Protein AF-0000000087775039 (afdb_homodimer)

Foldseek 3Di:
DAQDADDPVLLVLLCVLLVHDFPDCVLVRQLQEDPQNDDDPDHHLQVLLVQLLVLLLVLLLVVVVVVVVVVDPPPDPVVSVVSSCVCLDLQNLLQLLVSSPSQVRRHHHPVPVVDGDDSNSSSSSSSSNLSSQCVRVVRDSVSSNSSSCSRVVD/DAQDADDPVLLVLLCVLQVHDFPDCVLVRQLQEDPQNDDDPDHHLQVLLVQLLVLLLVLLLVVVVVVVVVVDPPDDPVVSVVSSCVCLDLQNLLQLLVSSPSQVRRHHHPVPVVDGDDSNSSSSSSSSNLSSQCVRVVRDSVSSNSSSCSRVVD

InterPro domains:
  IPR000999 Ribonuclease III domain [PF14622] (24-136)
  IPR000999 Ribonuclease III domain [PS50142] (11-138)
  IPR000999 Ribonuclease III domain [SM00535] (26-154)
  IPR000999 Ribonuclease III domain [cd00593] (26-150)
  IPR036389 Ribonuclease III, endonuclease domain superfamily [G3DSA:1.10.1520.10] (9-154)
  IPR036389 Ribonuclease III, endonuclease domain superfamily [SSF69065] (7-149)

Secondary structure (DSSP, 8-state):
-BSSPPPHHHHHHHHHHHT---S-HHHHHHHTB-TT--STT---SHHHHHHHHHHHHHHHHHHHHHHGGGS-TT--HHHHHHHHHHHT-HHHHHHHHHHTTGGGT-B--HHHHTSPPPHHHHHHHHHHHHHHHHHHTTS-HHHHHHHHHHHH--/-BSSPPPHHHHHHHHHHHT---S-HHHHHHHTB-TT--STT---SHHHHHHHHHHHHHHHHHHHHHHGGGS-TT--HHHHHHHHHHHT-HHHHHHHHHHTTGGGT-B--HHHHTSPPPHHHHHHHHHHHHHHHHHHTTS-HHHHHHHHHHHH--

pLDDT: mean 92.07, std 10.33, range [52.0, 98.88]

Organism: Chlorella sorokiniana (NCBI:txid3076)

Sequence (308 aa):
MLYAPPSDGQLAQLEAALGYQFADRRLLHEALLHPSYFQGGQPNNYRLAWLGDAVLTMVASSELFEERGGLPTHTPKGELHSRRERAKTNAACASFALELSLDELLVVGRAYFSQAPSDRMLAEAFEAVLGAVWEDSHHSFDAVSAIYQRVAGHMLYAPPSDGQLAQLEAALGYQFADRRLLHEALLHPSYFQGGQPNNYRLAWLGDAVLTMVASSELFEERGGLPTHTPKGELHSRRERAKTNAACASFALELSLDELLVVGRAYFSQAPSDRMLAEAFEAVLGAVWEDSHHSFDAVSAIYQRVAGH

Solvent-accessible surface area (backbone atoms only — not comparable to full-atom values): 15766 Å² total; per-residue (Å²): 79,23,80,53,82,72,51,72,67,55,49,50,51,42,27,58,69,50,73,46,81,69,83,55,56,65,42,54,53,29,15,32,24,36,71,66,39,74,70,90,79,61,55,35,16,50,62,32,17,55,41,6,47,27,47,49,46,28,46,51,35,50,51,50,52,61,61,27,77,69,44,62,70,70,57,52,60,68,58,55,51,51,54,46,50,62,65,61,31,47,64,48,29,19,52,39,16,52,75,57,46,39,61,61,50,31,19,31,19,78,90,50,52,86,50,80,80,50,48,61,57,32,18,41,34,38,23,2,41,47,21,26,48,30,59,64,56,71,52,35,51,67,64,50,44,53,37,47,46,66,53,62,70,102,79,23,80,52,81,71,50,71,68,57,49,51,51,41,26,59,70,50,73,46,82,71,86,55,56,65,42,54,53,28,15,31,23,35,72,64,38,73,70,88,77,61,54,34,16,50,60,32,18,57,41,6,47,26,46,49,46,27,45,50,37,52,51,49,51,60,61,27,76,68,44,62,70,72,58,52,60,68,58,53,50,51,54,47,49,61,66,62,30,46,64,46,30,19,52,38,17,52,76,56,47,38,61,60,48,32,20,31,19,78,91,50,54,87,50,79,80,50,47,61,57,31,18,41,36,37,23,1,43,46,21,26,49,31,60,63,56,70,52,36,51,67,64,52,42,53,35,48,45,65,51,62,72,103

Nearest PDB structures (foldseek):
  7r97-assembly1_B  TM=9.125E-01  e=1.907E-07  Escherichia coli K-12
  3n3w-assembly1_B  TM=9.184E-01  e=2.698E-07  Campylobacter jejuni subsp. jejuni NCTC 11168 = ATCC 700819
  3o2r-assembly2_D  TM=9.273E-01  e=4.893E-07  Campylobacter jejuni subsp. jejuni NCTC 11168 = ATCC 700819
  3rv0-assembly2_D  TM=7.516E-01  e=1.068E-03  Vanderwaltozyma polyspora DSM 70294
  3rv0-assembly2_C  TM=8.122E-01  e=3.179E-03  Vanderwaltozyma polyspora DSM 70294

Radius of gyration: 20.71 Å; Cα contacts (8 Å, |Δi|>4): 506; chains: 2; bounding box: 33×64×45 Å

Structure (mmCIF, N/CA/C/O backbone):
data_AF-0000000087775039-model_v1
#
loop_
_entity.id
_entity.type
_entity.pdbx_description
1 polymer 'Ribonuclease III'
#
loop_
_atom_site.group_PDB
_atom_site.id
_atom_site.type_symbol
_atom_site.label_atom_id
_atom_site.label_alt_id
_atom_site.label_comp_id
_atom_site.label_asym_id
_atom_site.label_entity_id
_atom_site.label_seq_id
_atom_site.pdbx_PDB_ins_code
_atom_site.Cartn_x
_atom_site.Cartn_y
_atom_site.Cartn_z
_atom_site.occupancy
_atom_site.B_iso_or_equiv
_atom_site.auth_seq_id
_atom_site.auth_comp_id
_atom_site.auth_asym_id
_atom_site.auth_atom_id
_atom_site.pdbx_PDB_model_num
ATOM 1 N N . MET A 1 1 ? 1.136 -28.094 -7.258 1 94.25 1 MET A N 1
ATOM 2 C CA . MET A 1 1 ? 2.064 -27.328 -8.086 1 94.25 1 MET A CA 1
ATOM 3 C C . MET A 1 1 ? 2.219 -27.969 -9.461 1 94.25 1 MET A C 1
ATOM 5 O O . MET A 1 1 ? 1.701 -29.062 -9.703 1 94.25 1 MET A O 1
ATOM 9 N N . LEU A 1 2 ? 2.805 -27.188 -10.398 1 90.81 2 LEU A N 1
ATOM 10 C CA . LEU A 1 2 ? 3.031 -27.625 -11.766 1 90.81 2 LEU A CA 1
ATOM 11 C C . LEU A 1 2 ? 4.516 -27.562 -12.117 1 90.81 2 LEU A C 1
ATOM 13 O O . LEU A 1 2 ? 5.277 -26.828 -11.492 1 90.81 2 LEU A O 1
ATOM 17 N N . TYR A 1 3 ? 4.887 -28.359 -13.156 1 88.88 3 TYR A N 1
ATOM 18 C CA . TYR A 1 3 ? 6.254 -28.297 -13.664 1 88.88 3 TYR A CA 1
ATOM 19 C C . TYR A 1 3 ? 6.285 -27.734 -15.078 1 88.88 3 TYR A C 1
ATOM 21 O O . TYR A 1 3 ? 7.305 -27.812 -15.766 1 88.88 3 TYR A O 1
ATOM 29 N N . ALA A 1 4 ? 5.16 -27.281 -15.492 1 88.81 4 ALA A N 1
ATOM 30 C CA . ALA A 1 4 ? 4.988 -26.578 -16.766 1 88.81 4 ALA A CA 1
ATOM 31 C C . ALA A 1 4 ? 3.984 -25.438 -16.625 1 88.81 4 ALA A C 1
ATOM 33 O O . ALA A 1 4 ? 3.131 -25.453 -15.727 1 88.81 4 ALA A O 1
ATOM 34 N N . PRO A 1 5 ? 4.098 -24.469 -17.469 1 89.88 5 PRO A N 1
ATOM 35 C CA . PRO A 1 5 ? 3.141 -23.359 -17.344 1 89.88 5 PRO A CA 1
ATOM 36 C C . PRO A 1 5 ? 1.688 -23.828 -17.422 1 89.88 5 PRO A C 1
ATOM 38 O O . PRO A 1 5 ? 1.389 -24.812 -18.094 1 89.88 5 PRO A O 1
ATOM 41 N N . PRO A 1 6 ? 0.869 -23.188 -16.688 1 94.19 6 PRO A N 1
ATOM 42 C CA . PRO A 1 6 ? -0.545 -23.562 -16.688 1 94.19 6 PRO A CA 1
ATOM 43 C C . PRO A 1 6 ? -1.183 -23.438 -18.078 1 94.19 6 PRO A C 1
ATOM 45 O O . PRO A 1 6 ? -0.793 -22.578 -18.859 1 94.19 6 PRO A O 1
ATOM 48 N N . SER A 1 7 ? -2.148 -24.328 -18.297 1 95.69 7 SER A N 1
ATOM 49 C CA . SER A 1 7 ? -2.914 -24.266 -19.547 1 95.69 7 SER A CA 1
ATOM 50 C C . SER A 1 7 ? -3.877 -23.094 -19.531 1 95.69 7 SER A C 1
ATOM 52 O O . SER A 1 7 ? -4.109 -22.469 -18.484 1 95.69 7 SER A O 1
ATOM 54 N N . ASP A 1 8 ? -4.441 -22.781 -20.703 1 95.81 8 ASP A N 1
ATOM 55 C CA . ASP A 1 8 ? -5.434 -21.719 -20.812 1 95.81 8 ASP A CA 1
ATOM 56 C C . ASP A 1 8 ? -6.652 -22.016 -19.938 1 95.81 8 ASP A C 1
ATOM 58 O O . ASP A 1 8 ? -7.242 -21.109 -19.344 1 95.81 8 ASP A O 1
ATOM 62 N N . GLY A 1 9 ? -6.984 -23.312 -19.938 1 96.5 9 GLY A N 1
ATOM 63 C CA . GLY A 1 9 ? -8.102 -23.703 -19.094 1 96.5 9 GLY A CA 1
ATOM 64 C C . GLY A 1 9 ? -7.848 -23.484 -17.609 1 96.5 9 GLY A C 1
ATOM 65 O O . GLY A 1 9 ? -8.742 -23.047 -16.891 1 96.5 9 GLY A O 1
ATOM 66 N N . GLN A 1 10 ? -6.68 -23.781 -17.141 1 96.69 10 GLN A N 1
ATOM 67 C CA . GLN A 1 10 ? -6.301 -23.578 -15.742 1 96.69 10 GLN A CA 1
ATOM 68 C C . GLN A 1 10 ? -6.277 -22.094 -15.391 1 96.69 10 GLN A C 1
ATOM 70 O O . GLN A 1 10 ? -6.742 -21.688 -14.328 1 96.69 10 GLN A O 1
ATOM 75 N N . LEU A 1 11 ? -5.789 -21.297 -16.328 1 97.38 11 LEU A N 1
ATOM 76 C CA . LEU A 1 11 ? -5.773 -19.844 -16.109 1 97.38 11 LEU A CA 1
ATOM 77 C C . LEU A 1 11 ? -7.191 -19.281 -16.062 1 97.38 11 LEU A C 1
ATOM 79 O O . LEU A 1 11 ? -7.484 -18.406 -15.242 1 97.38 11 LEU A O 1
ATOM 83 N N . ALA A 1 12 ? -8.023 -19.812 -16.953 1 97.5 12 ALA A N 1
ATOM 84 C CA . ALA A 1 12 ? -9.422 -19.375 -16.969 1 97.5 12 ALA A CA 1
ATOM 85 C C . ALA A 1 12 ? -10.117 -19.719 -15.656 1 97.5 12 ALA A C 1
ATOM 87 O O . ALA A 1 12 ? -10.953 -18.953 -15.172 1 97.5 12 ALA A O 1
ATOM 88 N N . GLN A 1 13 ? -9.797 -20.844 -15.148 1 96.88 13 GLN A N 1
ATOM 89 C CA . GLN A 1 13 ? -10.359 -21.25 -13.867 1 96.88 13 GLN A CA 1
ATOM 90 C C . GLN A 1 13 ? -9.93 -20.297 -12.75 1 96.88 13 GLN A C 1
ATOM 92 O O . GLN A 1 13 ? -10.727 -19.953 -11.883 1 96.88 13 GLN A O 1
ATOM 97 N N . LEU A 1 14 ? -8.672 -19.922 -12.742 1 98.06 14 LEU A N 1
ATOM 98 C CA . LEU A 1 14 ? -8.18 -18.984 -11.742 1 98.06 14 LEU A CA 1
ATOM 99 C C . LEU A 1 14 ? -8.852 -17.625 -11.891 1 98.06 14 LEU A C 1
ATOM 101 O O . LEU A 1 14 ? -9.242 -17 -10.898 1 98.06 14 LEU A O 1
ATOM 105 N N . GLU A 1 15 ? -9 -17.172 -13.125 1 98.62 15 GLU A N 1
ATOM 106 C CA . GLU A 1 15 ? -9.703 -15.922 -13.375 1 98.62 15 GLU A CA 1
ATOM 107 C C . GLU A 1 15 ? -11.125 -15.961 -12.812 1 98.62 15 GLU A C 1
ATOM 109 O O . GLU A 1 15 ? -11.602 -14.984 -12.234 1 98.62 15 GLU A O 1
ATOM 114 N N . ALA A 1 16 ? -11.75 -17.094 -13 1 98.25 16 ALA A N 1
ATOM 115 C CA . ALA A 1 16 ? -13.102 -17.281 -12.461 1 98.25 16 ALA A CA 1
ATOM 116 C C . ALA A 1 16 ? -13.102 -17.203 -10.938 1 98.25 16 ALA A C 1
ATOM 118 O O . ALA A 1 16 ? -13.961 -16.547 -10.344 1 98.25 16 ALA A O 1
ATOM 119 N N . ALA A 1 17 ? -12.164 -17.828 -10.336 1 97.81 17 ALA A N 1
ATOM 120 C CA . ALA A 1 17 ? -12.055 -17.812 -8.875 1 97.81 17 ALA A CA 1
ATOM 121 C C . ALA A 1 17 ? -11.773 -16.406 -8.367 1 97.81 17 ALA A C 1
ATOM 123 O O . ALA A 1 17 ? -12.25 -16.016 -7.297 1 97.81 17 ALA A O 1
ATOM 124 N N . LEU A 1 18 ? -11.031 -15.641 -9.109 1 98.31 18 LEU A N 1
ATOM 125 C CA . LEU A 1 18 ? -10.688 -14.266 -8.758 1 98.31 18 LEU A CA 1
ATOM 126 C C . LEU A 1 18 ? -11.859 -13.328 -8.992 1 98.31 18 LEU A C 1
ATOM 128 O O . LEU A 1 18 ? -11.938 -12.25 -8.391 1 98.31 18 LEU A O 1
ATOM 132 N N . GLY A 1 19 ? -12.758 -13.758 -9.867 1 98.19 19 GLY A N 1
ATOM 133 C CA . GLY A 1 19 ? -13.758 -12.82 -10.344 1 98.19 19 GLY A CA 1
ATOM 134 C C . GLY A 1 19 ? -13.18 -11.695 -11.172 1 98.19 19 GLY A C 1
ATOM 135 O O . GLY A 1 19 ? -13.641 -10.555 -11.102 1 98.19 19 GLY A O 1
ATOM 136 N N . TYR A 1 20 ? -12.102 -11.977 -11.828 1 98.62 20 TYR A N 1
ATOM 137 C CA . TYR A 1 20 ? -11.367 -10.977 -12.602 1 98.62 20 TYR A CA 1
ATOM 138 C C . TYR A 1 20 ? -10.828 -11.578 -13.898 1 98.62 20 TYR A C 1
ATOM 140 O O . TYR A 1 20 ? -10.195 -12.633 -13.883 1 98.62 20 TYR A O 1
ATOM 148 N N . GLN A 1 21 ? -11.07 -10.961 -14.992 1 98.5 21 GLN A N 1
ATOM 149 C CA . GLN A 1 21 ? -10.555 -11.383 -16.281 1 98.5 21 GLN A CA 1
ATOM 150 C C . GLN A 1 21 ? -9.383 -10.508 -16.719 1 98.5 21 GLN A C 1
ATOM 152 O O . GLN A 1 21 ? -9.531 -9.289 -16.859 1 98.5 21 GLN A O 1
ATOM 157 N N . PHE A 1 22 ? -8.297 -11.109 -16.969 1 98.62 22 PHE A N 1
ATOM 158 C CA . PHE A 1 22 ? -7.105 -10.375 -17.359 1 98.62 22 PHE A CA 1
ATOM 159 C C . PHE A 1 22 ? -7.211 -9.906 -18.812 1 98.62 22 PHE A C 1
ATOM 161 O O . PHE A 1 22 ? -7.629 -10.664 -19.688 1 98.62 22 PHE A O 1
ATOM 168 N N . ALA A 1 23 ? -6.828 -8.664 -19.031 1 98.38 23 ALA A N 1
ATOM 169 C CA . ALA A 1 23 ? -6.617 -8.188 -20.391 1 98.38 23 ALA A CA 1
ATOM 170 C C . ALA A 1 23 ? -5.355 -8.797 -21 1 98.38 23 ALA A C 1
ATOM 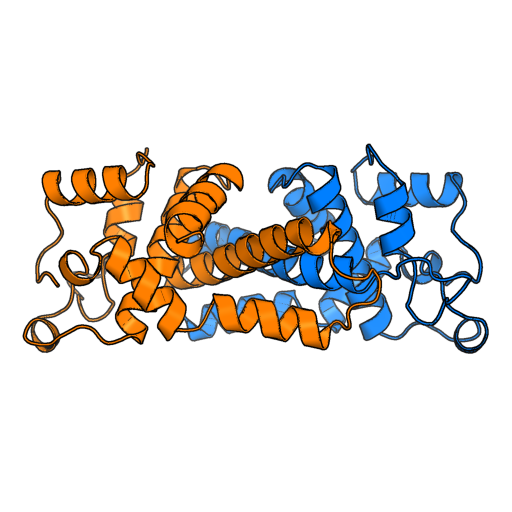172 O O . ALA A 1 23 ? -5.332 -9.148 -22.172 1 98.38 23 ALA A O 1
ATOM 173 N N . ASP A 1 24 ? -4.27 -8.914 -20.203 1 96.94 24 ASP A N 1
ATOM 174 C CA . ASP A 1 24 ? -2.992 -9.531 -20.547 1 96.94 24 ASP A CA 1
ATOM 175 C C . ASP A 1 24 ? -2.674 -10.703 -19.625 1 96.94 24 ASP A C 1
ATOM 177 O O . ASP A 1 24 ? -2.049 -10.516 -18.578 1 96.94 24 ASP A O 1
ATOM 181 N N . ARG A 1 25 ? -2.871 -11.875 -20.062 1 96.69 25 ARG A N 1
ATOM 182 C CA . ARG A 1 25 ? -2.715 -13.07 -19.234 1 96.69 25 ARG A CA 1
ATOM 183 C C . ARG A 1 25 ? -1.244 -13.336 -18.938 1 96.69 25 ARG A C 1
ATOM 185 O O . ARG A 1 25 ? -0.921 -14.133 -18.047 1 96.69 25 ARG A O 1
ATOM 192 N N . ARG A 1 26 ? -0.351 -12.727 -19.641 1 94.94 26 ARG A N 1
ATOM 193 C CA . ARG A 1 26 ? 1.072 -12.922 -19.375 1 94.94 26 ARG A CA 1
ATOM 194 C C . ARG A 1 26 ? 1.434 -12.523 -17.953 1 94.94 26 ARG A C 1
ATOM 196 O O . ARG A 1 26 ? 2.344 -13.102 -17.359 1 94.94 26 ARG A O 1
ATOM 203 N N . LEU A 1 27 ? 0.693 -11.5 -17.438 1 96.5 27 LEU A N 1
ATOM 204 C CA . LEU A 1 27 ? 0.913 -11.078 -16.062 1 96.5 27 LEU A CA 1
ATOM 205 C C . LEU A 1 27 ? 0.536 -12.188 -15.094 1 96.5 27 LEU A C 1
ATOM 207 O O . LEU A 1 27 ? 1.253 -12.43 -14.117 1 96.5 27 LEU A O 1
ATOM 211 N N . LEU A 1 28 ? -0.601 -12.797 -15.398 1 98 28 LEU A N 1
ATOM 212 C CA . LEU A 1 28 ? -1.039 -13.898 -14.555 1 98 28 LEU A CA 1
ATOM 213 C C . LEU A 1 28 ? -0.077 -15.078 -14.648 1 98 28 LEU A C 1
ATOM 215 O O . LEU A 1 28 ? 0.251 -15.703 -13.641 1 98 28 LEU A O 1
ATOM 219 N N . HIS A 1 29 ? 0.378 -15.352 -15.836 1 95.75 29 HIS A N 1
ATOM 220 C CA . HIS A 1 29 ? 1.385 -16.391 -16.047 1 95.75 29 HIS A CA 1
ATOM 221 C C . HIS A 1 29 ? 2.637 -16.109 -15.219 1 95.75 29 HIS A C 1
ATOM 223 O O . HIS A 1 29 ? 3.125 -17 -14.508 1 95.75 29 HIS A O 1
ATOM 229 N N . GLU A 1 30 ? 3.102 -14.945 -15.32 1 94.06 30 GLU A N 1
ATOM 230 C CA . GLU A 1 30 ? 4.297 -14.555 -14.578 1 94.06 30 GLU A CA 1
ATOM 231 C C . GLU A 1 30 ? 4.09 -14.719 -13.07 1 94.06 30 GLU A C 1
ATOM 233 O O . GLU A 1 30 ? 4.988 -15.172 -12.359 1 94.06 30 GLU A O 1
ATOM 238 N N . ALA A 1 31 ? 2.914 -14.367 -12.602 1 97.19 31 ALA A N 1
ATOM 239 C CA . ALA A 1 31 ? 2.598 -14.414 -11.18 1 97.19 31 ALA A CA 1
ATOM 240 C C . ALA A 1 31 ? 2.674 -15.836 -10.648 1 97.19 31 ALA A C 1
ATOM 242 O O . ALA A 1 31 ? 2.873 -16.047 -9.445 1 97.19 31 ALA A O 1
ATOM 243 N N . LEU A 1 32 ? 2.57 -16.781 -11.539 1 97.5 32 LEU A N 1
ATOM 244 C CA . LEU A 1 32 ? 2.494 -18.172 -11.109 1 97.5 32 LEU A CA 1
ATOM 245 C C . LEU A 1 32 ? 3.85 -18.859 -11.258 1 97.5 32 LEU A C 1
ATOM 247 O O . LEU A 1 32 ? 3.998 -20.031 -10.898 1 97.5 32 LEU A O 1
ATOM 251 N N . LEU A 1 33 ? 4.848 -18.156 -11.664 1 95.31 33 LEU A N 1
ATOM 252 C CA . LEU A 1 33 ? 6.16 -18.75 -11.898 1 95.31 33 LEU A CA 1
ATOM 253 C C . LEU A 1 33 ? 7.074 -18.547 -10.695 1 95.31 33 LEU A C 1
ATOM 255 O O . LEU A 1 33 ? 7.551 -17.422 -10.469 1 95.31 33 LEU A O 1
ATOM 259 N N . HIS A 1 34 ? 7.281 -19.562 -9.984 1 94.62 34 HIS A N 1
ATOM 260 C CA . HIS A 1 34 ? 8.242 -19.516 -8.891 1 94.62 34 HIS A CA 1
ATOM 261 C C . HIS A 1 34 ? 9.672 -19.422 -9.406 1 94.62 34 HIS A C 1
ATOM 263 O O . HIS A 1 34 ? 9.992 -19.984 -10.461 1 94.62 34 HIS A O 1
ATOM 269 N N . PRO A 1 35 ? 10.57 -18.812 -8.656 1 90.62 35 PRO A N 1
ATOM 270 C CA . PRO A 1 35 ? 11.953 -18.641 -9.117 1 90.62 35 PRO A CA 1
ATOM 271 C C . PRO A 1 35 ? 12.664 -19.969 -9.359 1 90.62 35 PRO A C 1
ATOM 273 O O . PRO A 1 35 ? 13.633 -20.016 -10.117 1 90.62 35 PRO A O 1
ATOM 276 N N . SER A 1 36 ? 12.203 -21 -8.703 1 90.81 36 SER A N 1
ATOM 277 C CA . SER A 1 36 ? 12.844 -22.297 -8.898 1 90.81 36 SER A CA 1
ATOM 278 C C . SER A 1 36 ? 12.617 -22.812 -10.312 1 90.81 36 SER A C 1
ATOM 280 O O . SER A 1 36 ? 13.297 -23.734 -10.758 1 90.81 36 SER A O 1
ATOM 282 N N . TYR A 1 37 ? 11.516 -22.172 -10.93 1 90.25 37 TYR A N 1
ATOM 283 C CA . TYR A 1 37 ? 11.273 -22.531 -12.32 1 90.25 37 TYR A CA 1
ATOM 284 C C . TYR A 1 37 ? 12.148 -21.703 -13.258 1 90.25 37 TYR A C 1
ATOM 286 O O . TYR A 1 37 ? 11.891 -20.516 -13.461 1 90.25 37 TYR A O 1
ATOM 294 N N . PHE A 1 38 ? 13.281 -22 -13.5 1 76.94 38 PHE A N 1
ATOM 295 C CA . PHE A 1 38 ? 14.172 -21.203 -14.32 1 76.94 38 PHE A CA 1
ATOM 296 C C . PHE A 1 38 ? 14.375 -21.844 -15.688 1 76.94 38 PHE A C 1
ATOM 298 O O . PHE A 1 38 ? 15.094 -22.828 -15.805 1 76.94 38 PHE A O 1
ATOM 305 N N . GLN A 1 39 ? 13.5 -21.406 -16.641 1 71.38 39 GLN A N 1
ATOM 306 C CA . GLN A 1 39 ? 13.703 -21.812 -18.016 1 71.38 39 GLN A CA 1
ATOM 307 C C . GLN A 1 39 ? 13.961 -20.609 -18.922 1 71.38 39 GLN A C 1
ATOM 309 O O . GLN A 1 39 ? 13.023 -19.906 -19.297 1 71.38 39 GLN A O 1
ATOM 314 N N . GLY A 1 40 ? 15.164 -20.328 -19.25 1 64.81 40 GLY A N 1
ATOM 315 C CA . GLY A 1 40 ? 15.445 -19.438 -20.375 1 64.81 40 GLY A CA 1
ATOM 316 C C . GLY A 1 40 ? 15.383 -17.969 -20 1 64.81 40 GLY A C 1
ATOM 317 O O . GLY A 1 40 ? 15.117 -17.125 -20.859 1 64.81 40 GLY A O 1
ATOM 318 N N . GLY A 1 41 ? 15.391 -17.641 -18.719 1 72.38 41 GLY A N 1
ATOM 319 C CA . GLY A 1 41 ? 15.531 -16.219 -18.438 1 72.38 41 GLY A CA 1
ATOM 320 C C . GLY A 1 41 ? 14.203 -15.523 -18.219 1 72.38 41 GLY A C 1
ATOM 321 O O . GLY A 1 41 ? 14.148 -14.297 -18.125 1 72.38 41 GLY A O 1
ATOM 322 N N . GLN A 1 42 ? 13.195 -16.219 -18.297 1 77.44 42 GLN A N 1
ATOM 323 C CA . GLN A 1 42 ? 11.891 -15.594 -18.109 1 77.44 42 GLN A CA 1
ATOM 324 C C . GLN A 1 42 ? 11.758 -15.031 -16.703 1 77.44 42 GLN A C 1
ATOM 326 O O . GLN A 1 42 ? 12.414 -15.508 -15.766 1 77.44 42 GLN A O 1
ATOM 331 N N . PRO A 1 43 ? 10.906 -14.023 -16.641 1 85.06 43 PRO A N 1
ATOM 332 C CA . PRO A 1 43 ? 10.703 -13.453 -15.297 1 85.06 43 PRO A CA 1
ATOM 333 C C . PRO A 1 43 ? 9.961 -14.398 -14.359 1 85.06 43 PRO A C 1
ATOM 335 O O . PRO A 1 43 ? 9.148 -15.211 -14.812 1 85.06 43 PRO A O 1
ATOM 338 N N . ASN A 1 44 ? 10.305 -14.445 -13.117 1 91.69 44 ASN A N 1
ATOM 339 C CA . ASN A 1 44 ? 9.547 -15.141 -12.078 1 91.69 44 ASN A CA 1
ATOM 340 C C . ASN A 1 44 ? 8.586 -14.203 -11.359 1 91.69 44 ASN A C 1
ATOM 342 O O . ASN A 1 44 ? 8.422 -13.047 -11.758 1 91.69 44 ASN A O 1
ATOM 346 N N . ASN A 1 45 ? 7.992 -14.695 -10.312 1 94.12 45 ASN A N 1
ATOM 347 C CA . ASN A 1 45 ? 6.895 -13.93 -9.727 1 94.12 45 ASN A CA 1
ATOM 348 C C . ASN A 1 45 ? 7.387 -12.992 -8.633 1 94.12 45 ASN A C 1
ATOM 350 O O . ASN A 1 45 ? 6.586 -12.352 -7.953 1 94.12 45 ASN A O 1
ATOM 354 N N . TYR A 1 46 ? 8.672 -12.734 -8.5 1 93 46 TYR A N 1
ATOM 355 C CA . TYR A 1 46 ? 9.219 -11.992 -7.367 1 93 46 TYR A CA 1
ATOM 356 C C . TYR A 1 46 ? 8.867 -10.508 -7.469 1 93 46 TYR A C 1
ATOM 358 O O . TYR A 1 46 ? 8.445 -9.898 -6.484 1 93 46 TYR A O 1
ATOM 366 N N . ARG A 1 47 ? 9.047 -9.961 -8.648 1 93.06 47 ARG A N 1
ATOM 367 C CA . ARG A 1 47 ? 8.766 -8.539 -8.797 1 93.06 47 ARG A CA 1
ATOM 368 C C . ARG A 1 47 ? 7.281 -8.25 -8.57 1 93.06 47 ARG A C 1
ATOM 370 O O . ARG A 1 47 ? 6.926 -7.258 -7.934 1 93.06 47 ARG A O 1
ATOM 377 N N . LEU A 1 48 ? 6.477 -9.125 -9.109 1 95.31 48 LEU A N 1
ATOM 378 C CA . LEU A 1 48 ? 5.039 -8.969 -8.914 1 95.31 48 LEU A CA 1
ATOM 379 C C . LEU A 1 48 ? 4.664 -9.188 -7.449 1 95.31 48 LEU A C 1
ATOM 381 O O . LEU A 1 48 ? 3.775 -8.508 -6.926 1 95.31 48 LEU A O 1
ATOM 385 N N . ALA A 1 49 ? 5.305 -10.141 -6.836 1 96.81 49 ALA A N 1
ATOM 386 C CA . ALA A 1 49 ? 5.059 -10.375 -5.414 1 96.81 49 ALA A CA 1
ATOM 387 C C . ALA A 1 49 ? 5.438 -9.156 -4.582 1 96.81 49 ALA A C 1
ATOM 389 O O . ALA A 1 49 ? 4.719 -8.789 -3.648 1 96.81 49 ALA A O 1
ATOM 390 N N . TRP A 1 50 ? 6.516 -8.617 -4.949 1 95.88 50 TRP A N 1
ATOM 391 C CA . TRP A 1 50 ? 6.969 -7.402 -4.281 1 95.88 50 TRP A CA 1
ATOM 392 C C . TRP A 1 50 ? 5.949 -6.281 -4.434 1 95.88 50 TRP A C 1
ATOM 394 O O . TRP A 1 50 ? 5.578 -5.633 -3.455 1 95.88 50 TRP A O 1
ATOM 404 N N . LEU A 1 51 ? 5.492 -6.059 -5.609 1 96.5 51 LEU A N 1
ATOM 405 C CA . LEU A 1 51 ? 4.449 -5.074 -5.863 1 96.5 51 LEU A CA 1
ATOM 406 C C . LEU A 1 51 ? 3.162 -5.445 -5.133 1 96.5 51 LEU A C 1
ATOM 408 O O . LEU A 1 51 ? 2.531 -4.59 -4.504 1 96.5 51 LEU A O 1
ATOM 412 N N . GLY A 1 52 ? 2.824 -6.699 -5.207 1 98.06 52 GLY A N 1
ATOM 413 C CA . GLY A 1 52 ? 1.607 -7.195 -4.586 1 98.06 52 GLY A CA 1
ATOM 414 C C . GLY A 1 52 ? 1.585 -7.008 -3.08 1 98.06 52 GLY A C 1
ATOM 415 O O . GLY A 1 52 ? 0.526 -6.777 -2.494 1 98.06 52 GLY A O 1
ATOM 416 N N . ASP A 1 53 ? 2.721 -7.121 -2.496 1 97.38 53 ASP A N 1
ATOM 417 C CA . ASP A 1 53 ? 2.824 -6.883 -1.059 1 97.38 53 ASP A CA 1
ATOM 418 C C . ASP A 1 53 ? 2.396 -5.461 -0.704 1 97.38 53 ASP A C 1
ATOM 420 O O . ASP A 1 53 ? 1.678 -5.25 0.275 1 97.38 53 ASP A O 1
ATOM 424 N N . ALA A 1 54 ? 2.848 -4.535 -1.483 1 98 54 ALA A N 1
ATOM 425 C CA . ALA A 1 54 ? 2.465 -3.139 -1.278 1 98 54 ALA A CA 1
ATOM 426 C C . ALA A 1 54 ? 0.968 -2.943 -1.505 1 98 54 ALA A C 1
ATOM 428 O O . ALA A 1 54 ? 0.305 -2.238 -0.742 1 98 54 ALA A O 1
ATOM 429 N N . VAL A 1 55 ? 0.502 -3.592 -2.496 1 98.69 55 VAL A N 1
ATOM 430 C CA . VAL A 1 55 ? -0.909 -3.492 -2.85 1 98.69 55 VAL A CA 1
ATOM 431 C C . VAL A 1 55 ? -1.765 -4.109 -1.746 1 98.69 55 VAL A C 1
ATOM 433 O O . VAL A 1 55 ? -2.768 -3.525 -1.33 1 98.69 55 VAL A O 1
ATOM 436 N N . LEU A 1 56 ? -1.356 -5.223 -1.273 1 98.44 56 LEU A N 1
ATOM 437 C CA . LEU A 1 56 ? -2.072 -5.898 -0.197 1 98.44 56 LEU A CA 1
ATOM 438 C C . LEU A 1 56 ? -2.094 -5.043 1.064 1 98.44 56 LEU A C 1
ATOM 440 O O . LEU A 1 56 ? -3.117 -4.957 1.746 1 98.44 56 LEU A O 1
ATOM 444 N N . THR A 1 57 ? -0.982 -4.449 1.376 1 98.12 57 THR A N 1
ATOM 445 C CA . THR A 1 57 ? -0.882 -3.576 2.539 1 98.12 57 THR A CA 1
ATOM 446 C C . THR A 1 57 ? -1.876 -2.424 2.436 1 98.12 57 THR A C 1
ATOM 448 O O . THR A 1 57 ? -2.588 -2.123 3.395 1 98.12 57 THR A O 1
ATOM 451 N N . MET A 1 58 ? -1.932 -1.844 1.279 1 98.38 58 MET A N 1
ATOM 452 C CA . MET A 1 58 ? -2.836 -0.722 1.039 1 98.38 58 MET A CA 1
ATOM 453 C C . MET A 1 58 ? -4.289 -1.168 1.127 1 98.38 58 MET A C 1
ATOM 455 O O . MET A 1 58 ? -5.109 -0.506 1.768 1 98.38 58 MET A O 1
ATOM 459 N N . VAL A 1 59 ? -4.629 -2.295 0.579 1 97.69 59 VAL A N 1
ATOM 460 C CA . VAL A 1 59 ? -6.008 -2.768 0.562 1 97.69 59 VAL A CA 1
ATOM 461 C C . VAL A 1 59 ? -6.445 -3.145 1.977 1 97.69 59 VAL A C 1
ATOM 463 O O . VAL A 1 59 ? -7.535 -2.771 2.416 1 97.69 59 VAL A O 1
ATOM 466 N N . ALA A 1 60 ? -5.629 -3.885 2.66 1 96 60 ALA A N 1
ATOM 467 C CA . ALA A 1 60 ? -5.938 -4.266 4.039 1 96 60 ALA A CA 1
ATOM 468 C C . ALA A 1 60 ? -6.109 -3.031 4.922 1 96 60 ALA A C 1
ATOM 470 O O . ALA A 1 60 ? -7.039 -2.967 5.73 1 96 60 ALA A O 1
ATOM 471 N N . SER A 1 61 ? -5.238 -2.092 4.77 1 95.94 61 SER A N 1
ATOM 472 C CA . SER A 1 61 ? -5.316 -0.857 5.547 1 95.94 61 SER A CA 1
ATOM 473 C C . SER A 1 61 ? -6.594 -0.086 5.227 1 95.94 61 SER A C 1
ATOM 475 O O . SER A 1 61 ? -7.254 0.429 6.133 1 95.94 61 SER A O 1
ATOM 477 N N . SER A 1 62 ? -6.906 -0.032 3.951 1 96.25 62 SER A N 1
ATOM 478 C CA . SER A 1 62 ? -8.102 0.694 3.527 1 96.25 62 SER A CA 1
ATOM 479 C C . SER A 1 62 ? -9.367 0.057 4.094 1 96.25 62 SER A C 1
ATOM 481 O O . SER A 1 62 ? -10.266 0.759 4.555 1 96.25 62 SER A O 1
ATOM 483 N N . GLU A 1 63 ? -9.352 -1.225 4.078 1 92.88 63 GLU A N 1
ATOM 484 C CA . GLU A 1 63 ? -10.508 -1.93 4.625 1 92.88 63 GLU A CA 1
ATOM 485 C C . GLU A 1 63 ? -10.617 -1.728 6.133 1 92.88 63 GLU A C 1
ATOM 487 O O . GLU A 1 63 ? -11.711 -1.515 6.66 1 92.88 63 GLU A O 1
ATOM 492 N N . LEU A 1 64 ? -9.539 -1.815 6.777 1 91.19 64 LEU A N 1
ATOM 493 C CA . LEU A 1 64 ? -9.516 -1.6 8.219 1 91.19 64 LEU A CA 1
ATOM 494 C C . LEU A 1 64 ? -9.898 -0.164 8.562 1 91.19 64 LEU A C 1
ATOM 496 O O . LEU A 1 64 ? -10.578 0.081 9.562 1 91.19 64 LEU A O 1
ATOM 500 N N . PHE A 1 65 ? -9.445 0.721 7.777 1 92.19 65 PHE A N 1
ATOM 501 C CA . PHE A 1 65 ? -9.758 2.131 7.984 1 92.19 65 PHE A CA 1
ATOM 502 C C . PHE A 1 65 ? -11.258 2.377 7.879 1 92.19 65 PHE A C 1
ATOM 504 O O . PHE A 1 65 ? -11.82 3.129 8.672 1 92.19 65 PHE A O 1
ATOM 511 N N . GLU A 1 66 ? -11.852 1.754 6.914 1 87.75 66 GLU A N 1
ATOM 512 C CA . GLU A 1 66 ? -13.289 1.896 6.699 1 87.75 66 GLU A CA 1
ATOM 513 C C . GLU A 1 66 ? -14.078 1.203 7.805 1 87.75 66 GLU A C 1
ATOM 515 O O . GLU A 1 66 ? -15.141 1.689 8.219 1 87.75 66 GLU A O 1
ATOM 520 N N . GLU A 1 67 ? -13.594 0.015 8.086 1 76.06 67 GLU A N 1
ATOM 521 C CA . GLU A 1 67 ? -14.25 -0.682 9.188 1 76.06 67 GLU A CA 1
ATOM 522 C C . GLU A 1 67 ? -14.18 0.136 10.477 1 76.06 67 GLU A C 1
ATOM 524 O O . GLU A 1 67 ? -15.133 0.155 11.258 1 76.06 67 GLU A O 1
ATOM 529 N N . ARG A 1 68 ? -13.078 0.722 10.695 1 58.31 68 ARG A N 1
ATOM 530 C CA . ARG A 1 68 ? -12.797 1.461 11.922 1 58.31 68 ARG A CA 1
ATOM 531 C C . ARG A 1 68 ? -13.445 2.84 11.891 1 58.31 68 ARG A C 1
ATOM 533 O O . ARG A 1 68 ? -13.336 3.604 12.852 1 58.31 68 ARG A O 1
ATOM 540 N N . GLY A 1 69 ? -13.773 3.307 10.703 1 53.88 69 GLY A N 1
ATOM 541 C CA . GLY A 1 69 ? -14.766 4.332 10.969 1 53.88 69 GLY A CA 1
ATOM 542 C C . GLY A 1 69 ? -15.617 4.039 12.195 1 53.88 69 GLY A C 1
ATOM 543 O O . GLY A 1 69 ? -16.188 4.949 12.789 1 53.88 69 GLY A O 1
ATOM 544 N N . GLY A 1 70 ? -15.328 2.691 12.664 1 52 70 GLY A N 1
ATOM 545 C CA . GLY A 1 70 ? -15.898 2.287 13.945 1 52 70 GLY A CA 1
ATOM 546 C C . GLY A 1 70 ? -14.898 2.307 15.078 1 52 70 GLY A C 1
ATOM 547 O O . GLY A 1 70 ? -15.258 2.084 16.234 1 52 70 GLY A O 1
ATOM 548 N N . LEU A 1 71 ? -13.562 2.316 14.648 1 55.66 71 LEU A N 1
ATOM 549 C CA . LEU A 1 71 ? -12.547 2.371 15.695 1 55.66 71 LEU A CA 1
ATOM 550 C C . LEU A 1 71 ? -12.5 3.754 16.328 1 55.66 71 LEU A C 1
ATOM 552 O O . LEU A 1 71 ? -12.828 4.754 15.688 1 55.66 71 LEU A O 1
ATOM 556 N N . PRO A 1 72 ? -12.188 3.639 17.531 1 58.75 72 PRO A N 1
ATOM 557 C CA . PRO A 1 72 ? -12.07 4.941 18.203 1 58.75 72 PRO A CA 1
ATOM 558 C C . PRO A 1 72 ? -11.07 5.863 17.516 1 58.75 72 PRO A C 1
ATOM 560 O O . PRO A 1 72 ? -10.039 5.402 17.016 1 58.75 72 PRO A O 1
ATOM 563 N N . THR A 1 73 ? -11.414 6.969 17.234 1 60 73 THR A N 1
ATOM 564 C CA . THR A 1 73 ? -10.641 8.047 16.625 1 60 73 THR A CA 1
ATOM 565 C C . THR A 1 73 ? -9.242 8.125 17.25 1 60 73 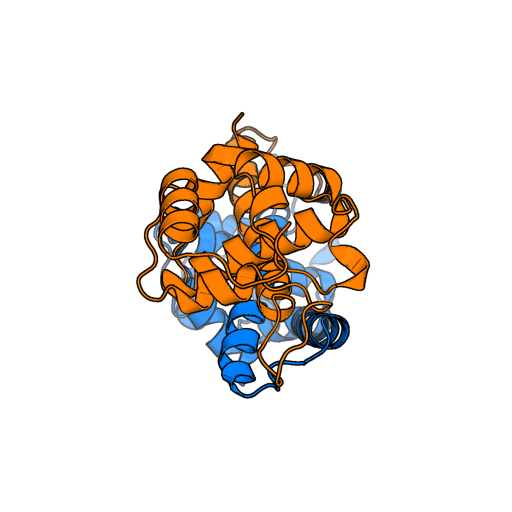THR A C 1
ATOM 567 O O . THR A 1 73 ? -8.312 8.641 16.625 1 60 73 THR A O 1
ATOM 570 N N . HIS A 1 74 ? -9.117 7.34 18.344 1 68.06 74 HIS A N 1
ATOM 571 C CA . HIS A 1 74 ? -7.844 7.477 19.047 1 68.06 74 HIS A CA 1
ATOM 572 C C . HIS A 1 74 ? -7.098 6.148 19.094 1 68.06 74 HIS A C 1
ATOM 574 O O . HIS A 1 74 ? -6.281 5.926 20 1 68.06 74 HIS A O 1
ATOM 580 N N . THR A 1 75 ? -7.441 5.355 18.219 1 72.69 75 THR A N 1
ATOM 581 C CA . THR A 1 75 ? -6.691 4.105 18.203 1 72.69 75 THR A CA 1
ATOM 582 C C . THR A 1 75 ? -5.203 4.371 18 1 72.69 75 THR A C 1
ATOM 584 O O . THR A 1 75 ? -4.816 5.098 17.078 1 72.69 75 THR A O 1
ATOM 587 N N . PRO A 1 76 ? -4.438 3.803 18.875 1 78.5 76 PRO A N 1
ATOM 588 C CA . PRO A 1 76 ? -2.994 4.016 18.734 1 78.5 76 PRO A CA 1
ATOM 589 C C . PRO A 1 76 ? -2.439 3.426 17.438 1 78.5 76 PRO A C 1
ATOM 591 O O . PRO A 1 76 ? -2.916 2.389 16.969 1 78.5 76 PRO A O 1
ATOM 594 N N . LYS A 1 77 ? -1.512 4.062 16.859 1 82.38 77 LYS A N 1
ATOM 595 C CA . LYS A 1 77 ? -0.868 3.646 15.625 1 82.38 77 LYS A CA 1
ATOM 596 C C . LYS A 1 77 ? -0.344 2.217 15.727 1 82.38 77 LYS A C 1
ATOM 598 O O . LYS A 1 77 ? -0.45 1.438 14.781 1 82.38 77 LYS A O 1
ATOM 603 N N . GLY A 1 78 ? 0.154 1.906 16.906 1 83.75 78 GLY A N 1
ATOM 604 C CA . GLY A 1 78 ? 0.678 0.568 17.125 1 83.75 78 GLY A CA 1
ATOM 605 C C . GLY A 1 78 ? -0.364 -0.52 16.953 1 83.75 78 GLY A C 1
ATOM 606 O O . GLY A 1 78 ? -0.07 -1.58 16.391 1 83.75 78 GLY A O 1
ATOM 607 N N . GLU A 1 79 ? -1.535 -0.246 17.406 1 85.69 79 GLU A N 1
ATOM 608 C CA . GLU A 1 79 ? -2.617 -1.216 17.266 1 85.69 79 GLU A CA 1
ATOM 609 C C . GLU A 1 79 ? -3.021 -1.379 15.797 1 85.69 79 GLU A C 1
ATOM 611 O O . GLU A 1 79 ? -3.289 -2.494 15.344 1 85.69 79 GLU A O 1
ATOM 616 N N . LEU A 1 80 ? -3.074 -0.327 15.125 1 86.94 80 LEU A N 1
ATOM 617 C CA . LEU A 1 80 ? -3.402 -0.366 13.703 1 86.94 80 LEU A CA 1
ATOM 618 C C . LEU A 1 80 ? -2.354 -1.155 12.922 1 86.94 80 LEU A C 1
ATOM 620 O O . LEU A 1 80 ? -2.695 -1.977 12.07 1 86.94 80 LEU A O 1
ATOM 624 N N . HIS A 1 81 ? -1.134 -0.996 13.273 1 91.5 81 HIS A N 1
ATOM 625 C CA . HIS A 1 81 ? -0.046 -1.732 12.641 1 91.5 81 HIS A CA 1
ATOM 626 C C . HIS A 1 81 ? -0.166 -3.23 12.906 1 91.5 81 HIS A C 1
ATOM 628 O O . HIS A 1 81 ? -0.014 -4.043 11.992 1 91.5 81 HIS A O 1
ATOM 634 N N . SER A 1 82 ? -0.482 -3.471 14.102 1 91.5 82 SER A N 1
ATOM 635 C CA . SER A 1 82 ? -0.612 -4.875 14.492 1 91.5 82 SER A CA 1
ATOM 636 C C . SER A 1 82 ? -1.749 -5.551 13.734 1 91.5 82 SER A C 1
ATOM 638 O O . SER A 1 82 ? -1.605 -6.688 13.273 1 91.5 82 SER A O 1
ATOM 640 N N . ARG A 1 83 ? -2.795 -4.879 13.555 1 88.81 83 ARG A N 1
ATOM 641 C CA . ARG A 1 83 ? -3.947 -5.434 12.852 1 88.81 83 ARG A CA 1
ATOM 642 C C . ARG A 1 83 ? -3.631 -5.656 11.375 1 88.81 83 ARG A C 1
ATOM 644 O O . ARG A 1 83 ? -3.965 -6.703 10.812 1 88.81 83 ARG A O 1
ATOM 651 N N . ARG A 1 84 ? -3.014 -4.734 10.797 1 92.69 84 ARG A N 1
ATOM 652 C CA . ARG A 1 84 ? -2.605 -4.871 9.406 1 92.69 84 ARG A CA 1
ATOM 653 C C . ARG A 1 84 ? -1.635 -6.035 9.227 1 92.69 84 ARG A C 1
ATOM 655 O O . ARG A 1 84 ? -1.769 -6.824 8.289 1 92.69 84 ARG A O 1
ATOM 662 N N . GLU A 1 85 ? -0.694 -6.109 10.117 1 94.5 85 GLU A N 1
ATOM 663 C CA . GLU A 1 85 ? 0.321 -7.156 10.016 1 94.5 85 GLU A CA 1
ATOM 664 C C . GLU A 1 85 ? -0.298 -8.539 10.156 1 94.5 85 GLU A C 1
ATOM 666 O O . GLU A 1 85 ? 0.114 -9.484 9.484 1 94.5 85 GLU A O 1
ATOM 671 N N . ARG A 1 86 ? -1.29 -8.641 10.945 1 92.06 86 ARG A N 1
ATOM 672 C CA . ARG A 1 86 ? -1.962 -9.922 11.141 1 92.06 86 ARG A CA 1
ATOM 673 C C . ARG A 1 86 ? -2.684 -10.359 9.867 1 92.06 86 ARG A C 1
ATOM 675 O O . ARG A 1 86 ? -2.789 -11.555 9.586 1 92.06 86 ARG A O 1
ATOM 682 N N . ALA A 1 87 ? -3.082 -9.398 9.125 1 89.94 87 ALA A N 1
ATOM 683 C CA . ALA A 1 87 ? -3.865 -9.672 7.926 1 89.94 87 ALA A CA 1
ATOM 684 C C . ALA A 1 87 ? -2.963 -10.086 6.766 1 89.94 87 ALA A C 1
ATOM 686 O O . ALA A 1 87 ? -3.439 -10.633 5.766 1 89.94 87 ALA A O 1
ATOM 687 N N . LYS A 1 88 ? -1.702 -9.898 6.961 1 95.06 88 LYS A N 1
ATOM 688 C CA . LYS A 1 88 ? -0.818 -10.125 5.82 1 95.06 88 LYS A CA 1
ATOM 689 C C . LYS A 1 88 ? 0.318 -11.07 6.184 1 95.06 88 LYS A C 1
ATOM 691 O O . LYS A 1 88 ? 1.396 -11.016 5.586 1 95.06 88 LYS A O 1
ATOM 696 N N . THR A 1 89 ? 0.14 -11.859 7.199 1 95.56 89 THR A N 1
ATOM 697 C CA . THR A 1 89 ? 1.144 -12.859 7.543 1 95.56 89 THR A CA 1
ATOM 698 C C . THR A 1 89 ? 1.299 -13.883 6.418 1 95.56 89 THR A C 1
ATOM 700 O O . THR A 1 89 ? 0.407 -14.031 5.582 1 95.56 89 THR A O 1
ATOM 703 N N . ASN A 1 90 ? 2.408 -14.477 6.43 1 96.12 90 ASN A N 1
ATOM 704 C CA . ASN A 1 90 ? 2.605 -15.562 5.477 1 96.12 90 ASN A CA 1
ATOM 705 C C . ASN A 1 90 ? 1.492 -16.609 5.574 1 96.12 90 ASN A C 1
ATOM 707 O O . ASN A 1 90 ? 0.99 -17.078 4.551 1 96.12 90 ASN A O 1
ATOM 711 N N . ALA A 1 91 ? 1.129 -16.922 6.75 1 96.94 91 ALA A N 1
ATOM 712 C CA . ALA A 1 91 ? 0.085 -17.922 6.969 1 96.94 91 ALA A CA 1
ATOM 713 C C . ALA A 1 91 ? -1.253 -17.438 6.406 1 96.94 91 ALA A C 1
ATOM 715 O O . ALA A 1 91 ? -1.964 -18.203 5.75 1 96.94 91 ALA A O 1
ATOM 716 N N . ALA A 1 92 ? -1.649 -16.203 6.688 1 96.69 92 ALA A N 1
ATOM 717 C CA . ALA A 1 92 ? -2.895 -15.641 6.16 1 96.69 92 ALA A CA 1
ATOM 718 C C . ALA A 1 92 ? -2.889 -15.633 4.637 1 96.69 92 ALA A C 1
ATOM 720 O O . ALA A 1 92 ? -3.842 -16.094 4.004 1 96.69 92 ALA A O 1
ATOM 721 N N . CYS A 1 93 ? -1.847 -15.18 4.09 1 98.06 93 CYS A N 1
ATOM 722 C CA . CYS A 1 93 ? -1.73 -15.102 2.637 1 98.06 93 CYS A CA 1
ATOM 723 C C . CYS A 1 93 ? -1.756 -16.484 2.014 1 98.06 93 CYS A C 1
ATOM 725 O O . CYS A 1 93 ? -2.346 -16.688 0.95 1 98.06 93 CYS A O 1
ATOM 727 N N . ALA A 1 94 ? -1.033 -17.438 2.678 1 98.31 94 ALA A N 1
ATOM 728 C CA . ALA A 1 94 ? -1.062 -18.812 2.191 1 98.31 94 ALA A CA 1
ATOM 729 C C . ALA A 1 94 ? -2.484 -19.359 2.195 1 98.31 94 ALA A C 1
ATOM 731 O O . ALA A 1 94 ? -2.883 -20.062 1.267 1 98.31 94 ALA A O 1
ATOM 732 N N . SER A 1 95 ? -3.229 -19.047 3.197 1 97.88 95 SER A N 1
ATOM 733 C CA . SER A 1 95 ? -4.617 -19.484 3.256 1 97.88 95 SER A CA 1
ATOM 734 C C . SER A 1 95 ? -5.438 -18.891 2.117 1 97.88 95 SER A C 1
ATOM 736 O O . SER A 1 95 ? -6.289 -19.562 1.54 1 97.88 95 SER A O 1
ATOM 738 N N . PHE A 1 96 ? -5.23 -17.641 1.818 1 97.94 96 PHE A N 1
ATOM 739 C CA . PHE A 1 96 ? -5.891 -17 0.683 1 97.94 96 PHE A CA 1
ATOM 740 C C . PHE A 1 96 ? -5.523 -17.703 -0.618 1 97.94 96 PHE A C 1
ATOM 742 O O . PHE A 1 96 ? -6.379 -17.922 -1.476 1 97.94 96 PHE A O 1
ATOM 749 N N . ALA A 1 97 ? -4.23 -18.031 -0.761 1 98.44 97 ALA A N 1
ATOM 750 C CA . ALA A 1 97 ? -3.75 -18.734 -1.945 1 98.44 97 ALA A CA 1
ATOM 751 C C . ALA A 1 97 ? -4.461 -20.078 -2.113 1 98.44 97 ALA A C 1
ATOM 753 O O . ALA A 1 97 ? -4.832 -20.453 -3.227 1 98.44 97 ALA A O 1
ATOM 754 N N . LEU A 1 98 ? -4.629 -20.781 -1.053 1 97.75 98 LEU A N 1
ATOM 755 C CA . LEU A 1 98 ? -5.281 -22.094 -1.077 1 97.75 98 LEU A CA 1
ATOM 756 C C . LEU A 1 98 ? -6.746 -21.953 -1.479 1 97.75 98 LEU A C 1
ATOM 758 O O . LEU A 1 98 ? -7.277 -22.797 -2.201 1 97.75 98 LEU A O 1
ATOM 762 N N . GLU A 1 99 ? -7.379 -20.891 -1.019 1 97.31 99 GLU A N 1
ATOM 763 C CA . GLU A 1 99 ? -8.766 -20.625 -1.4 1 97.31 99 GLU A CA 1
ATOM 764 C C . GLU A 1 99 ? -8.898 -20.469 -2.912 1 97.31 99 GLU A C 1
ATOM 766 O O . GLU A 1 99 ? -9.938 -20.781 -3.486 1 97.31 99 GLU A O 1
ATOM 771 N N . LEU A 1 100 ? -7.875 -20.047 -3.523 1 98 100 LEU A N 1
ATOM 772 C CA . LEU A 1 100 ? -7.863 -19.812 -4.965 1 98 100 LEU A CA 1
ATOM 773 C C . LEU A 1 100 ? -7.238 -21 -5.695 1 98 100 LEU A C 1
ATOM 775 O O . LEU A 1 100 ? -7.051 -20.953 -6.914 1 98 100 LEU A O 1
ATOM 779 N N . SER A 1 101 ? -6.777 -22.016 -4.977 1 97.56 101 SER A N 1
ATOM 780 C CA . SER A 1 101 ? -6.141 -23.234 -5.48 1 97.56 101 SER A CA 1
ATOM 781 C C . SER A 1 101 ? -4.82 -22.922 -6.172 1 97.56 101 SER A C 1
ATOM 783 O O . SER A 1 101 ? -4.48 -23.531 -7.188 1 97.56 101 SER A O 1
ATOM 785 N N . LEU A 1 102 ? -4.125 -22 -5.629 1 98.25 102 LEU A N 1
ATOM 786 C CA . LEU A 1 102 ? -2.834 -21.656 -6.215 1 98.25 102 LEU A CA 1
ATOM 787 C C . LEU A 1 102 ? -1.818 -22.766 -5.98 1 98.25 102 LEU A C 1
ATOM 789 O O . LEU A 1 102 ? -0.822 -22.859 -6.703 1 98.25 102 LEU A O 1
ATOM 793 N N . ASP A 1 103 ? -2 -23.547 -4.953 1 97 103 ASP A N 1
ATOM 794 C CA . ASP A 1 103 ? -1.131 -24.688 -4.684 1 97 103 ASP A CA 1
ATOM 795 C C . ASP A 1 103 ? -1.117 -25.656 -5.863 1 97 103 ASP A C 1
ATOM 797 O O . ASP A 1 103 ? -0.137 -26.375 -6.07 1 97 103 ASP A O 1
ATOM 801 N N . GLU A 1 104 ? -2.139 -25.609 -6.68 1 96.25 104 GLU A N 1
ATOM 802 C CA . GLU A 1 104 ? -2.238 -26.516 -7.824 1 96.25 104 GLU A CA 1
ATOM 803 C C . GLU A 1 104 ? -1.713 -25.859 -9.094 1 96.25 104 GLU A C 1
ATOM 805 O O . GLU A 1 104 ? -1.477 -26.531 -10.102 1 96.25 104 GLU A O 1
ATOM 810 N N . LEU A 1 105 ? -1.472 -24.531 -9.016 1 97.44 105 LEU A N 1
ATOM 811 C CA . LEU A 1 105 ? -1.198 -23.781 -10.242 1 97.44 105 LEU A CA 1
ATOM 812 C C . LEU A 1 105 ? 0.22 -23.219 -10.234 1 97.44 105 LEU A C 1
ATOM 814 O O . LEU A 1 105 ? 0.748 -22.844 -11.281 1 97.44 105 LEU A O 1
ATOM 818 N N . LEU A 1 106 ? 0.808 -23.094 -9.039 1 97.38 106 LEU A N 1
ATOM 819 C CA . LEU A 1 106 ? 2.162 -22.562 -8.93 1 97.38 106 LEU A CA 1
ATOM 820 C C . LEU A 1 106 ? 3.15 -23.438 -9.703 1 97.38 106 LEU A C 1
ATOM 82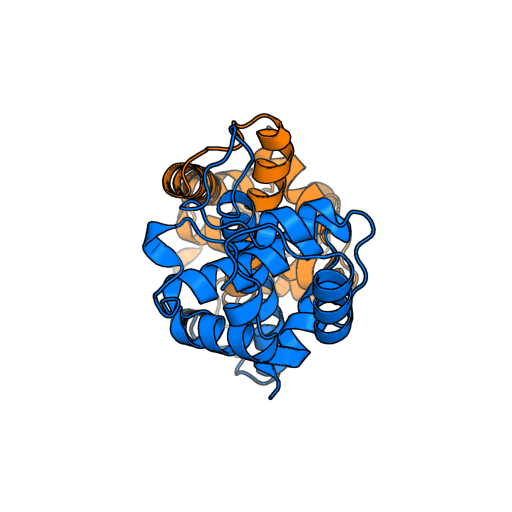2 O O . LEU A 1 106 ? 3.137 -24.656 -9.578 1 97.38 106 LEU A O 1
ATOM 826 N N . VAL A 1 107 ? 3.977 -22.812 -10.492 1 96.56 107 VAL A N 1
ATOM 827 C CA . VAL A 1 107 ? 4.941 -23.516 -11.328 1 96.56 107 VAL A CA 1
ATOM 828 C C . VAL A 1 107 ? 6.316 -23.5 -10.664 1 96.56 107 VAL A C 1
ATOM 830 O O . VAL A 1 107 ? 6.844 -22.422 -10.359 1 96.56 107 VAL A O 1
ATOM 833 N N . VAL A 1 108 ? 6.859 -24.641 -10.484 1 95.44 108 VAL A N 1
ATOM 834 C CA . VAL A 1 108 ? 8.117 -24.75 -9.758 1 95.44 108 VAL A CA 1
ATOM 835 C C . VAL A 1 108 ? 9.102 -25.594 -10.547 1 95.44 108 VAL A C 1
ATOM 837 O O . VAL A 1 108 ? 8.727 -26.234 -11.539 1 95.44 108 VAL A O 1
ATOM 840 N N . GLY A 1 109 ? 10.336 -25.516 -10.195 1 92.69 109 GLY A N 1
ATOM 841 C CA . GLY A 1 109 ? 11.352 -26.375 -10.773 1 92.69 109 GLY A CA 1
ATOM 842 C C . GLY A 1 109 ? 11.211 -27.828 -10.344 1 92.69 109 GLY A C 1
ATOM 843 O O . GLY A 1 109 ? 10.477 -28.141 -9.406 1 92.69 109 GLY A O 1
ATOM 844 N N . ARG A 1 110 ? 11.945 -28.688 -10.977 1 88.5 110 ARG A N 1
ATOM 845 C CA . ARG A 1 110 ? 11.844 -30.141 -10.805 1 88.5 110 ARG A CA 1
ATOM 846 C C . ARG A 1 110 ? 12.094 -30.547 -9.359 1 88.5 110 ARG A C 1
ATOM 848 O O . ARG A 1 110 ? 11.422 -31.422 -8.828 1 88.5 110 ARG A O 1
ATOM 855 N N . ALA A 1 111 ? 13 -29.844 -8.734 1 87.69 111 ALA A N 1
ATOM 856 C CA . ALA A 1 111 ? 13.406 -30.203 -7.383 1 87.69 111 ALA A CA 1
ATOM 857 C C . ALA A 1 111 ? 12.273 -29.969 -6.387 1 87.69 111 ALA A C 1
ATOM 859 O O . ALA A 1 111 ? 12.242 -30.578 -5.316 1 87.69 111 ALA A O 1
ATOM 860 N N . TYR A 1 112 ? 11.352 -29.109 -6.781 1 89.31 112 TYR A N 1
ATOM 861 C CA . TYR A 1 112 ? 10.289 -28.734 -5.855 1 89.31 112 TYR A CA 1
ATOM 862 C C . TYR A 1 112 ? 8.977 -29.406 -6.219 1 89.31 112 TYR A C 1
ATOM 864 O O . TYR A 1 112 ? 8.039 -29.422 -5.422 1 89.31 112 TYR A O 1
ATOM 872 N N . PHE A 1 113 ? 8.914 -30 -7.348 1 84.88 113 PHE A N 1
ATOM 873 C CA . PHE A 1 113 ? 7.68 -30.5 -7.926 1 84.88 113 PHE A CA 1
ATOM 874 C C . PHE A 1 113 ? 7.113 -31.641 -7.086 1 84.88 113 PHE A C 1
ATOM 876 O O . PHE A 1 113 ? 5.895 -31.812 -6.988 1 84.88 113 PHE A O 1
ATOM 883 N N . SER A 1 114 ? 7.914 -32.344 -6.355 1 86.38 114 SER A N 1
ATOM 884 C CA . SER A 1 114 ? 7.453 -33.531 -5.609 1 86.38 114 SER A CA 1
ATOM 885 C C . SER A 1 114 ? 7.074 -33.156 -4.184 1 86.38 114 SER A C 1
ATOM 887 O O . SER A 1 114 ? 6.637 -34 -3.408 1 86.38 114 SER A O 1
ATOM 889 N N . GLN A 1 115 ? 7.105 -31.875 -3.873 1 89.38 115 GLN A N 1
ATOM 890 C CA . GLN A 1 115 ? 6.848 -31.422 -2.508 1 89.38 115 GLN A CA 1
ATOM 891 C C . GLN A 1 115 ? 5.621 -30.531 -2.445 1 89.38 115 GLN A C 1
ATOM 893 O O . GLN A 1 115 ? 5.16 -30.016 -3.473 1 89.38 115 GLN A O 1
ATOM 898 N N . ALA A 1 116 ? 5.059 -30.516 -1.264 1 92.88 116 ALA A N 1
ATOM 899 C CA . ALA A 1 116 ? 4.012 -29.516 -1.036 1 92.88 116 ALA A CA 1
ATOM 900 C C . ALA A 1 116 ? 4.602 -28.109 -0.948 1 92.88 116 ALA A C 1
ATOM 902 O O . ALA A 1 116 ? 5.691 -27.922 -0.407 1 92.88 116 ALA A O 1
ATOM 903 N N . PRO A 1 117 ? 3.906 -27.219 -1.504 1 95.69 117 PRO A N 1
ATOM 904 C CA . PRO A 1 117 ? 4.434 -25.859 -1.372 1 95.69 117 PRO A CA 1
ATOM 905 C C . PRO A 1 117 ? 4.453 -25.375 0.075 1 95.69 117 PRO A C 1
ATOM 907 O O . PRO A 1 117 ? 3.553 -25.703 0.853 1 95.69 117 PRO A O 1
ATOM 910 N N . SER A 1 118 ? 5.469 -24.578 0.404 1 96.25 118 SER A N 1
ATOM 911 C CA . SER A 1 118 ? 5.527 -23.953 1.714 1 96.25 118 SER A CA 1
ATOM 912 C C . SER A 1 118 ? 4.539 -22.797 1.81 1 96.25 118 SER A C 1
ATOM 914 O O . SER A 1 118 ? 4.066 -22.281 0.789 1 96.25 118 SER A O 1
ATOM 916 N N . ASP A 1 119 ? 4.273 -22.391 3.035 1 97.38 119 ASP A N 1
ATOM 917 C CA . ASP A 1 119 ? 3.441 -21.219 3.244 1 97.38 119 ASP A CA 1
ATOM 918 C C . ASP A 1 119 ? 4.035 -19.984 2.553 1 97.38 119 ASP A C 1
ATOM 920 O O . ASP A 1 119 ? 3.307 -19.172 1.982 1 97.38 119 ASP A O 1
ATOM 924 N N . ARG A 1 120 ? 5.301 -19.875 2.561 1 97.12 120 ARG A N 1
ATOM 925 C CA . ARG A 1 120 ? 5.969 -18.734 1.944 1 97.12 120 ARG A CA 1
ATOM 926 C C . ARG A 1 120 ? 5.75 -18.734 0.435 1 97.12 120 ARG A C 1
ATOM 928 O O . ARG A 1 120 ? 5.449 -17.688 -0.145 1 97.12 120 ARG A O 1
ATOM 935 N N . MET A 1 121 ? 5.887 -19.875 -0.194 1 97.19 121 MET A N 1
ATOM 936 C CA . MET A 1 121 ? 5.688 -19.984 -1.636 1 97.19 121 MET A CA 1
ATOM 937 C C . MET A 1 121 ? 4.273 -19.562 -2.025 1 97.19 121 MET A C 1
ATOM 939 O O . MET A 1 121 ? 4.082 -18.828 -2.984 1 97.19 121 MET A O 1
ATOM 943 N N . LEU A 1 122 ? 3.373 -20.062 -1.195 1 98.25 122 LEU A N 1
ATOM 944 C CA . LEU A 1 122 ? 1.972 -19.766 -1.475 1 98.25 122 LEU A CA 1
ATOM 945 C C . LEU A 1 122 ? 1.66 -18.297 -1.222 1 98.25 122 LEU A C 1
ATOM 947 O O . LEU A 1 122 ? 0.945 -17.656 -2.002 1 98.25 122 LEU A O 1
ATOM 951 N N . ALA A 1 123 ? 2.17 -17.797 -0.1 1 98.44 123 ALA A N 1
ATOM 952 C CA . ALA A 1 123 ? 1.972 -16.375 0.219 1 98.44 123 ALA A CA 1
ATOM 953 C C . ALA A 1 123 ? 2.494 -15.484 -0.902 1 98.44 123 ALA A C 1
ATOM 955 O O . ALA A 1 123 ? 1.806 -14.562 -1.338 1 98.44 123 ALA A O 1
ATOM 956 N N . GLU A 1 124 ? 3.631 -15.82 -1.425 1 97.56 124 GLU A N 1
ATOM 957 C CA . GLU A 1 124 ? 4.25 -15.031 -2.49 1 97.56 124 GLU A CA 1
ATOM 958 C C . GLU A 1 124 ? 3.455 -15.141 -3.789 1 97.56 124 GLU A C 1
ATOM 960 O O . GLU A 1 124 ? 3.346 -14.172 -4.539 1 97.56 124 GLU A O 1
ATOM 965 N N . ALA A 1 125 ? 2.965 -16.297 -4.043 1 98.31 125 ALA A N 1
ATOM 966 C CA . ALA A 1 125 ? 2.129 -16.484 -5.227 1 98.31 125 ALA A CA 1
ATOM 967 C C . ALA A 1 125 ? 0.872 -15.617 -5.145 1 98.31 125 ALA A C 1
ATOM 969 O O . ALA A 1 125 ? 0.477 -14.992 -6.129 1 98.31 125 ALA A O 1
ATOM 970 N N . PHE A 1 126 ? 0.25 -15.586 -3.943 1 98.69 126 PHE A N 1
ATOM 971 C CA . PHE A 1 126 ? -0.945 -14.773 -3.746 1 98.69 126 PHE A CA 1
ATOM 972 C C . PHE A 1 126 ? -0.636 -13.297 -3.959 1 98.69 126 PHE A C 1
ATOM 974 O O . PHE A 1 126 ? -1.354 -12.602 -4.684 1 98.69 126 PHE A O 1
ATOM 981 N N . GLU A 1 127 ? 0.433 -12.852 -3.348 1 98.62 127 GLU A N 1
ATOM 982 C CA . GLU A 1 127 ? 0.846 -11.461 -3.502 1 98.62 127 GLU A CA 1
ATOM 983 C C . GLU A 1 127 ? 1.122 -11.133 -4.965 1 98.62 127 GLU A C 1
ATOM 985 O O . GLU A 1 127 ? 0.714 -10.078 -5.457 1 98.62 127 GLU A O 1
ATOM 990 N N . ALA A 1 128 ? 1.768 -12.055 -5.637 1 98.06 128 ALA A N 1
ATOM 991 C CA . ALA A 1 128 ? 2.1 -11.844 -7.043 1 98.06 128 ALA A CA 1
ATOM 992 C C . ALA A 1 128 ? 0.837 -11.727 -7.891 1 98.06 128 ALA A C 1
ATOM 994 O O . ALA A 1 128 ? 0.776 -10.914 -8.812 1 98.06 128 ALA A O 1
ATOM 995 N N . VAL A 1 129 ? -0.154 -12.531 -7.594 1 98.75 129 VAL A N 1
ATOM 996 C CA . VAL A 1 129 ? -1.418 -12.469 -8.32 1 98.75 129 VAL A CA 1
ATOM 997 C C . VAL A 1 129 ? -2.066 -11.102 -8.102 1 98.75 129 VAL A C 1
ATOM 999 O O . VAL A 1 129 ? -2.566 -10.484 -9.047 1 98.75 129 VAL A O 1
ATOM 1002 N N . LEU A 1 130 ? -2.049 -10.602 -6.879 1 98.69 130 LEU A N 1
ATOM 1003 C CA . LEU A 1 130 ? -2.582 -9.266 -6.609 1 98.69 130 LEU A CA 1
ATOM 1004 C C . LEU A 1 130 ? -1.814 -8.203 -7.387 1 98.69 130 LEU A C 1
ATOM 1006 O O . LEU A 1 130 ? -2.416 -7.293 -7.953 1 98.69 130 LEU A O 1
ATOM 1010 N N . GLY A 1 131 ? -0.461 -8.359 -7.367 1 98.44 131 GLY A N 1
ATOM 1011 C CA . GLY A 1 131 ? 0.351 -7.445 -8.156 1 98.44 131 GLY A CA 1
ATOM 1012 C C . GLY A 1 131 ? 0.009 -7.473 -9.633 1 98.44 131 GLY A C 1
ATOM 1013 O O . GLY A 1 131 ? -0.034 -6.426 -10.289 1 98.44 131 GLY A O 1
ATOM 1014 N N . ALA A 1 132 ? -0.242 -8.625 -10.172 1 98.56 132 ALA A N 1
ATOM 1015 C CA . ALA A 1 132 ? -0.615 -8.781 -11.578 1 98.56 132 ALA A CA 1
ATOM 1016 C C . ALA A 1 132 ? -1.944 -8.094 -11.875 1 98.56 132 ALA A C 1
ATOM 1018 O O . ALA A 1 132 ? -2.084 -7.41 -12.891 1 98.56 132 ALA A O 1
ATOM 1019 N N . VAL A 1 133 ? -2.922 -8.273 -11 1 98.88 133 VAL A N 1
ATOM 1020 C CA . VAL A 1 133 ? -4.227 -7.645 -11.172 1 98.88 133 VAL A CA 1
ATOM 1021 C C . VAL A 1 133 ? -4.078 -6.125 -11.109 1 98.88 133 VAL A C 1
ATOM 1023 O O . VAL A 1 133 ? -4.684 -5.406 -11.914 1 98.88 133 VAL A O 1
ATOM 1026 N N . TRP A 1 134 ? -3.287 -5.691 -10.172 1 98.75 134 TRP A N 1
ATOM 1027 C CA . TRP A 1 134 ? -3.033 -4.262 -10.008 1 98.75 134 TRP A CA 1
ATOM 1028 C C . TRP A 1 134 ? -2.488 -3.656 -11.297 1 98.75 134 TRP A C 1
ATOM 1030 O O . TRP A 1 134 ? -3.002 -2.645 -11.781 1 98.75 134 TRP A O 1
ATOM 1040 N N . GLU A 1 135 ? -1.56 -4.312 -11.891 1 97.38 135 GLU A N 1
ATOM 1041 C CA . GLU A 1 135 ? -0.963 -3.844 -13.141 1 97.38 135 GLU A CA 1
ATOM 1042 C C . GLU A 1 135 ? -1.948 -3.961 -14.297 1 97.38 135 GLU A C 1
ATOM 1044 O O . GLU A 1 135 ? -2.113 -3.018 -15.078 1 97.38 135 GLU A O 1
ATOM 1049 N N . ASP A 1 136 ? -2.582 -5.055 -14.391 1 98.44 136 ASP A N 1
ATOM 1050 C CA . ASP A 1 136 ? -3.473 -5.332 -15.508 1 98.44 136 ASP A CA 1
ATOM 1051 C C . ASP A 1 136 ? -4.684 -4.402 -15.492 1 98.44 136 ASP A C 1
ATOM 1053 O O . ASP A 1 136 ? -5.199 -4.027 -16.547 1 98.44 136 ASP A O 1
ATOM 1057 N N . SER A 1 137 ? -5.109 -4.012 -14.273 1 98.62 137 SER A N 1
ATOM 1058 C CA . SER A 1 137 ? -6.297 -3.178 -14.125 1 98.62 137 SER A CA 1
ATOM 1059 C C . SER A 1 137 ? -5.941 -1.696 -14.188 1 98.62 137 SER A C 1
ATOM 1061 O O . SER A 1 137 ? -6.793 -0.837 -13.953 1 98.62 137 SER A O 1
ATOM 1063 N N . HIS A 1 138 ? -4.676 -1.403 -14.477 1 97.69 138 HIS A N 1
ATOM 1064 C CA . HIS A 1 138 ? -4.188 -0.03 -14.492 1 97.69 138 HIS A CA 1
ATOM 1065 C C . HIS A 1 138 ? -4.414 0.651 -13.141 1 97.69 138 HIS A C 1
ATOM 1067 O O . HIS A 1 138 ? -4.953 1.76 -13.086 1 97.69 138 HIS A O 1
ATOM 1073 N N . HIS A 1 139 ? -4.133 -0.128 -12.047 1 98.44 139 HIS A N 1
ATOM 1074 C CA . HIS A 1 139 ? -4.074 0.366 -10.68 1 98.44 139 HIS A CA 1
ATOM 1075 C C . HIS A 1 139 ? -5.469 0.646 -10.133 1 98.44 139 HIS A C 1
ATOM 1077 O O . HIS A 1 139 ? -5.715 1.711 -9.562 1 98.44 139 HIS A O 1
ATOM 1083 N N . SER A 1 140 ? -6.344 -0.321 -10.305 1 98.56 140 SER A N 1
ATOM 1084 C CA . SER A 1 140 ? -7.711 -0.224 -9.805 1 98.56 140 SER A CA 1
ATOM 1085 C C . SER A 1 140 ? -7.816 -0.762 -8.383 1 98.56 140 SER A C 1
ATOM 1087 O O . SER A 1 140 ? -7.676 -1.966 -8.156 1 98.56 140 SER A O 1
ATOM 1089 N N . PHE A 1 141 ? -8.133 0.104 -7.465 1 98.69 141 PHE A N 1
ATOM 1090 C CA . PHE A 1 141 ? -8.383 -0.312 -6.09 1 98.69 141 PHE A CA 1
ATOM 1091 C C . PHE A 1 141 ? -9.547 -1.29 -6.027 1 98.69 141 PHE A C 1
ATOM 1093 O O . PHE A 1 141 ? -9.484 -2.295 -5.316 1 98.69 141 PHE A O 1
ATOM 1100 N N . ASP A 1 142 ? -10.602 -0.993 -6.742 1 98.31 142 ASP A N 1
ATOM 1101 C CA . ASP A 1 142 ? -11.812 -1.807 -6.695 1 98.31 142 ASP A CA 1
ATOM 1102 C C . ASP A 1 142 ? -11.531 -3.242 -7.129 1 98.31 142 ASP A C 1
ATOM 1104 O O . ASP A 1 142 ? -12.055 -4.191 -6.547 1 98.31 142 ASP A O 1
ATOM 1108 N N . ALA A 1 143 ? -10.68 -3.43 -8.125 1 98.62 143 ALA A N 1
ATOM 1109 C CA . ALA A 1 143 ? -10.375 -4.766 -8.633 1 98.62 143 ALA A CA 1
ATOM 1110 C C . ALA A 1 143 ? -9.664 -5.602 -7.57 1 98.62 143 ALA A C 1
ATOM 1112 O O . ALA A 1 143 ? -10.039 -6.75 -7.324 1 98.62 143 ALA A O 1
ATOM 1113 N N . VAL A 1 144 ? -8.672 -5.008 -6.902 1 98.56 144 VAL A N 1
ATOM 1114 C CA . VAL A 1 144 ? -7.898 -5.781 -5.938 1 98.56 144 VAL A CA 1
ATOM 1115 C C . VAL A 1 144 ? -8.695 -5.945 -4.648 1 98.56 144 VAL A C 1
ATOM 1117 O O . VAL A 1 144 ? -8.625 -6.988 -3.994 1 98.56 144 VAL A O 1
ATOM 1120 N N . SER A 1 145 ? -9.453 -4.887 -4.293 1 97.94 145 SER A N 1
ATOM 1121 C CA . SER A 1 145 ? -10.289 -4.957 -3.098 1 97.94 145 SER A CA 1
ATOM 1122 C C . SER A 1 145 ? -11.328 -6.07 -3.219 1 97.94 145 SER A C 1
ATOM 1124 O O . SER A 1 145 ? -11.602 -6.781 -2.248 1 97.94 145 SER A O 1
ATOM 1126 N N . ALA A 1 146 ? -11.93 -6.227 -4.34 1 98.06 146 ALA A N 1
ATOM 1127 C CA . ALA A 1 146 ? -12.922 -7.27 -4.562 1 98.06 146 ALA A CA 1
ATOM 1128 C C . ALA A 1 146 ? -12.32 -8.656 -4.344 1 98.06 146 ALA A C 1
ATOM 1130 O O . ALA A 1 146 ? -12.953 -9.523 -3.73 1 98.06 146 ALA A O 1
ATOM 1131 N N . ILE A 1 147 ? -11.141 -8.852 -4.816 1 98.19 147 ILE A N 1
ATOM 1132 C CA . ILE A 1 147 ? -10.461 -10.133 -4.66 1 98.19 147 ILE A CA 1
ATOM 1133 C C . ILE A 1 147 ? -10.141 -10.367 -3.186 1 98.19 147 ILE A C 1
ATOM 1135 O O . ILE A 1 147 ? -10.383 -11.461 -2.658 1 98.19 147 ILE A O 1
ATOM 1139 N N . TYR A 1 148 ? -9.555 -9.359 -2.533 1 97.5 148 TYR A N 1
ATOM 1140 C CA . TYR A 1 148 ? -9.219 -9.461 -1.118 1 97.5 148 TYR A CA 1
ATOM 1141 C C . TYR A 1 148 ? -10.445 -9.812 -0.288 1 97.5 148 TYR A C 1
ATOM 1143 O O . TYR A 1 148 ? -10.383 -10.68 0.59 1 97.5 148 TYR A O 1
ATOM 1151 N N . GLN A 1 149 ? -11.562 -9.164 -0.592 1 95.44 149 GLN A N 1
ATOM 1152 C CA . GLN A 1 149 ? -12.797 -9.414 0.15 1 95.44 149 GLN A CA 1
ATOM 1153 C C . GLN A 1 149 ? -13.297 -10.836 -0.077 1 95.44 149 GLN A C 1
ATOM 1155 O O . GLN A 1 149 ? -13.867 -11.453 0.828 1 95.44 149 GLN A O 1
ATOM 1160 N N . ARG A 1 150 ? -13.109 -11.32 -1.232 1 94.88 150 ARG A N 1
ATOM 1161 C CA . ARG A 1 150 ? -13.539 -12.672 -1.572 1 94.88 150 ARG A CA 1
ATOM 1162 C C . ARG A 1 150 ? -12.781 -13.711 -0.752 1 94.88 150 ARG A C 1
ATOM 1164 O O . ARG A 1 150 ? -13.359 -14.703 -0.304 1 94.88 150 ARG A O 1
ATOM 1171 N N . VAL A 1 151 ? -11.516 -13.422 -0.528 1 94.94 151 VAL A N 1
ATOM 1172 C CA . VAL A 1 151 ? -10.695 -14.445 0.105 1 94.94 151 VAL A CA 1
ATOM 1173 C C . VAL A 1 151 ? -10.578 -14.172 1.603 1 94.94 151 VAL A C 1
ATOM 1175 O O . VAL A 1 151 ? -10.391 -15.094 2.398 1 94.94 151 VAL A O 1
ATOM 1178 N N . ALA A 1 152 ? -10.586 -12.875 1.976 1 88.69 152 ALA A N 1
ATOM 1179 C CA . ALA A 1 152 ? -10.438 -12.516 3.383 1 88.69 152 ALA A CA 1
ATOM 1180 C C . ALA A 1 152 ? -11.789 -12.477 4.09 1 88.69 152 ALA A C 1
ATOM 1182 O O . ALA A 1 152 ? -11.852 -12.547 5.32 1 88.69 152 ALA A O 1
ATOM 1183 N N . GLY A 1 153 ? -12.898 -12 3.467 1 74.25 153 GLY A N 1
ATOM 1184 C CA . GLY A 1 153 ? -14.227 -11.867 4.055 1 74.25 153 GLY A CA 1
ATOM 1185 C C . GLY A 1 153 ? -14.812 -13.188 4.504 1 74.25 153 GLY A C 1
ATOM 1186 O O . GLY A 1 153 ? -15.922 -13.234 5.051 1 74.25 153 GLY A O 1
ATOM 1187 N N . HIS A 1 154 ? -14.148 -14.273 4.223 1 52 154 HIS A N 1
ATOM 1188 C CA . HIS A 1 154 ? -14.703 -15.547 4.676 1 52 154 HIS A CA 1
ATOM 1189 C C . HIS A 1 154 ? -14.148 -15.938 6.039 1 52 154 HIS A C 1
ATOM 1191 O O . HIS A 1 154 ? -13.031 -15.547 6.395 1 52 154 HIS A O 1
ATOM 1197 N N . MET B 1 1 ? 4.809 25.609 12.289 1 94.12 1 MET B N 1
ATOM 1198 C CA . MET B 1 1 ? 3.67 24.953 12.906 1 94.12 1 MET B CA 1
ATOM 1199 C C . MET B 1 1 ? 2.654 25.969 13.414 1 94.12 1 MET B C 1
ATOM 1201 O O . MET B 1 1 ? 2.91 27.172 13.398 1 94.12 1 MET B O 1
ATOM 1205 N N . LEU B 1 2 ? 1.443 25.453 13.719 1 90.62 2 LEU B N 1
ATOM 1206 C CA . LEU B 1 2 ? 0.341 26.266 14.211 1 90.62 2 LEU B CA 1
ATOM 1207 C C . LEU B 1 2 ? -0.14 25.781 15.57 1 90.62 2 LEU B C 1
ATOM 1209 O O . LEU B 1 2 ? 0.076 24.609 15.93 1 90.62 2 LEU B O 1
ATOM 1213 N N . TYR B 1 3 ? -0.801 26.703 16.312 1 88.56 3 TYR B N 1
ATOM 1214 C CA . TYR B 1 3 ? -1.415 26.312 17.578 1 88.56 3 TYR B CA 1
ATOM 1215 C C . TYR B 1 3 ? -2.936 26.391 17.5 1 88.56 3 TYR B C 1
ATOM 1217 O O . TYR B 1 3 ? -3.623 26.344 18.516 1 88.56 3 TYR B O 1
ATOM 1225 N N . ALA B 1 4 ? -3.395 26.625 16.328 1 88.56 4 ALA B N 1
ATOM 1226 C CA . ALA B 1 4 ? -4.816 26.609 15.992 1 88.56 4 ALA B CA 1
ATOM 1227 C C . ALA B 1 4 ? -5.047 26 14.609 1 88.56 4 ALA B C 1
ATOM 1229 O O . ALA B 1 4 ? -4.141 26 13.773 1 88.56 4 ALA B O 1
ATOM 1230 N N . PRO B 1 5 ? -6.219 25.5 14.398 1 89.75 5 PRO B N 1
ATOM 1231 C CA . PRO B 1 5 ? -6.465 24.922 13.078 1 89.75 5 PRO B CA 1
ATOM 1232 C C . PRO B 1 5 ? -6.215 25.906 11.945 1 89.75 5 PRO B C 1
ATOM 1234 O O . PRO B 1 5 ? -6.418 27.109 12.109 1 89.75 5 PRO B O 1
ATOM 1237 N N . PRO B 1 6 ? -5.715 25.391 10.883 1 94.12 6 PRO B N 1
ATOM 1238 C CA . PRO B 1 6 ? -5.445 26.281 9.742 1 94.12 6 PRO B CA 1
ATOM 1239 C C . PRO B 1 6 ? -6.699 26.969 9.219 1 94.12 6 PRO B C 1
ATOM 1241 O O . PRO B 1 6 ? -7.797 26.422 9.297 1 94.12 6 PRO B O 1
ATOM 1244 N N . SER B 1 7 ? -6.469 28.188 8.703 1 95.62 7 SER B N 1
ATOM 1245 C CA . SER B 1 7 ? -7.562 28.938 8.078 1 95.62 7 SER B CA 1
ATOM 1246 C C . SER B 1 7 ? -7.938 28.328 6.73 1 95.62 7 SER B C 1
ATOM 1248 O O . SER B 1 7 ? -7.207 27.5 6.191 1 95.62 7 SER B O 1
ATOM 1250 N N . ASP B 1 8 ? -9.07 28.766 6.195 1 95.75 8 ASP B N 1
ATOM 1251 C CA . ASP B 1 8 ? -9.5 28.312 4.875 1 95.75 8 ASP B CA 1
ATOM 1252 C C . ASP B 1 8 ? -8.484 28.703 3.807 1 95.75 8 ASP B C 1
ATOM 1254 O O . ASP B 1 8 ? -8.258 27.953 2.857 1 95.75 8 ASP B O 1
ATOM 1258 N N . GLY B 1 9 ? -7.938 29.906 4.02 1 96.5 9 GLY B N 1
ATOM 1259 C CA . GLY B 1 9 ? -6.91 30.344 3.09 1 96.5 9 GLY B CA 1
ATOM 1260 C C . GLY B 1 9 ? -5.672 29.469 3.104 1 96.5 9 GLY B C 1
ATOM 1261 O O . GLY B 1 9 ? -5.105 29.172 2.051 1 96.5 9 GLY B O 1
ATOM 1262 N N . GLN B 1 10 ? -5.223 29.062 4.254 1 96.62 10 GLN B N 1
ATOM 1263 C CA . GLN B 1 10 ? -4.062 28.188 4.406 1 96.62 10 GLN B CA 1
ATOM 1264 C C . GLN B 1 10 ? -4.336 26.812 3.807 1 96.62 10 GLN B C 1
ATOM 1266 O O . GLN B 1 10 ? -3.475 26.234 3.131 1 96.62 10 GLN B O 1
ATOM 1271 N N . LEU B 1 11 ? -5.547 26.328 4.008 1 97.31 11 LEU B N 1
ATOM 1272 C CA . LEU B 1 11 ? -5.922 25.031 3.438 1 97.31 11 LEU B CA 1
ATOM 1273 C C . LEU B 1 11 ? -5.969 25.109 1.914 1 97.31 11 LEU B C 1
ATOM 1275 O O . LEU B 1 11 ? -5.543 24.172 1.23 1 97.31 11 LEU B O 1
ATOM 1279 N N . ALA B 1 12 ? -6.508 26.234 1.436 1 97.44 12 ALA B N 1
ATOM 1280 C CA . ALA B 1 12 ? -6.574 26.438 -0.01 1 97.44 12 ALA B CA 1
ATOM 1281 C C . ALA B 1 12 ? -5.176 26.469 -0.622 1 97.44 12 ALA B C 1
ATOM 1283 O O . ALA B 1 12 ? -4.965 25.984 -1.732 1 97.44 12 ALA B O 1
ATOM 1284 N N . GLN B 1 13 ? -4.289 27.078 0.073 1 96.81 13 GLN B N 1
ATOM 1285 C CA . GLN B 1 13 ? -2.906 27.125 -0.389 1 96.81 13 GLN B CA 1
ATOM 1286 C C . GLN B 1 13 ? -2.299 25.719 -0.458 1 96.81 13 GLN B C 1
ATOM 1288 O O . GLN B 1 13 ? -1.566 25.406 -1.397 1 96.81 13 GLN B O 1
ATOM 1293 N N . LEU B 1 14 ? -2.551 24.922 0.53 1 98.06 14 LEU B N 1
ATOM 1294 C CA . LEU B 1 14 ? -2.053 23.547 0.525 1 98.06 14 LEU B CA 1
ATOM 1295 C C . LEU B 1 14 ? -2.67 22.75 -0.617 1 98.06 14 LEU B C 1
ATOM 1297 O O . LEU B 1 14 ? -1.977 21.984 -1.297 1 98.06 14 LEU B O 1
ATOM 1301 N N . GLU B 1 15 ? -3.961 22.906 -0.824 1 98.62 15 GLU B N 1
ATOM 1302 C CA . GLU B 1 15 ? -4.625 22.25 -1.945 1 98.62 15 GLU B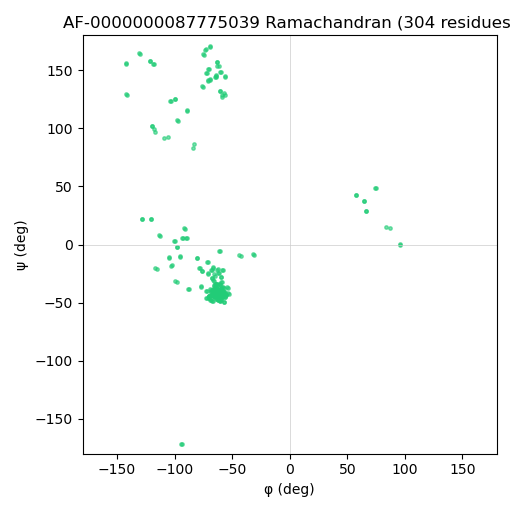 CA 1
ATOM 1303 C C . GLU B 1 15 ? -3.967 22.625 -3.271 1 98.62 15 GLU B C 1
ATOM 1305 O O . GLU B 1 15 ? -3.787 21.766 -4.141 1 98.62 15 GLU B O 1
ATOM 1310 N N . ALA B 1 16 ? -3.629 23.891 -3.381 1 98.25 16 ALA B N 1
ATOM 1311 C CA . ALA B 1 16 ? -2.953 24.359 -4.59 1 98.25 16 ALA B CA 1
ATOM 1312 C C . ALA B 1 16 ? -1.592 23.688 -4.75 1 98.25 16 ALA B C 1
ATOM 1314 O O . ALA B 1 16 ? -1.233 23.234 -5.844 1 98.25 16 ALA B O 1
ATOM 1315 N N . ALA B 1 17 ? -0.868 23.594 -3.691 1 97.81 17 ALA B N 1
ATOM 1316 C CA . ALA B 1 17 ? 0.447 22.953 -3.721 1 97.81 17 ALA B CA 1
ATOM 1317 C C . ALA B 1 17 ? 0.333 21.484 -4.066 1 97.81 17 ALA B C 1
ATOM 1319 O O . ALA B 1 17 ? 1.201 20.922 -4.746 1 97.81 17 ALA B O 1
ATOM 1320 N N . LEU B 1 18 ? -0.723 20.859 -3.629 1 98.25 18 LEU B N 1
ATOM 1321 C CA . LEU B 1 18 ? -0.97 19.438 -3.883 1 98.25 18 LEU B CA 1
ATOM 1322 C C . LEU B 1 18 ? -1.455 19.219 -5.312 1 98.25 18 LEU B C 1
ATOM 1324 O O . LEU B 1 18 ? -1.331 18.125 -5.852 1 98.25 18 LEU B O 1
ATOM 1328 N N . GLY B 1 19 ? -2.004 20.281 -5.887 1 98.19 19 GLY B N 1
ATOM 1329 C CA . GLY B 1 19 ? -2.723 20.078 -7.137 1 98.19 19 GLY B CA 1
ATOM 1330 C C . GLY B 1 19 ? -3.982 19.25 -6.98 1 98.19 19 GLY B C 1
ATOM 1331 O O . GLY B 1 19 ? -4.324 18.453 -7.859 1 98.19 19 GLY B O 1
ATOM 1332 N N . TYR B 1 20 ? -4.566 19.328 -5.82 1 98.62 20 TYR B N 1
ATOM 1333 C CA . TYR B 1 20 ? -5.734 18.516 -5.484 1 98.62 20 TYR B CA 1
ATOM 1334 C C . TYR B 1 20 ? -6.727 19.312 -4.648 1 98.62 20 TYR B C 1
ATOM 1336 O O . TYR B 1 20 ? -6.352 19.938 -3.65 1 98.62 20 TYR B O 1
ATOM 1344 N N . GLN B 1 21 ? -7.949 19.328 -5.023 1 98.5 21 GLN B N 1
ATOM 1345 C CA . GLN B 1 21 ? -9.008 20 -4.273 1 98.5 21 GLN B CA 1
ATOM 1346 C C . GLN B 1 21 ? -9.859 18.969 -3.516 1 98.5 21 GLN B C 1
ATOM 1348 O O . GLN B 1 21 ? -10.453 18.078 -4.121 1 98.5 21 GLN B O 1
ATOM 1353 N N . PHE B 1 22 ? -9.938 19.141 -2.268 1 98.62 22 PHE B N 1
ATOM 1354 C CA . PHE B 1 22 ? -10.695 18.203 -1.438 1 98.62 22 PHE B CA 1
ATOM 1355 C C . PHE B 1 22 ? -12.195 18.438 -1.598 1 98.62 22 PHE B C 1
ATOM 1357 O O . PHE B 1 22 ? -12.656 19.578 -1.599 1 98.62 22 PHE B O 1
ATOM 1364 N N . ALA B 1 23 ? -12.914 17.359 -1.716 1 98.38 23 ALA B N 1
ATOM 1365 C CA . ALA B 1 23 ? -14.367 17.422 -1.6 1 98.38 23 ALA B CA 1
ATOM 1366 C C . ALA B 1 23 ? -14.789 17.656 -0.154 1 98.38 23 ALA B C 1
ATOM 1368 O O . ALA B 1 23 ? -15.734 18.422 0.104 1 98.38 23 ALA B O 1
ATOM 1369 N N . ASP B 1 24 ? -14.125 17.016 0.815 1 96.88 24 ASP B N 1
ATOM 1370 C CA . ASP B 1 24 ? -14.312 17.156 2.256 1 96.88 24 ASP B CA 1
ATOM 1371 C C . ASP B 1 24 ? -13.031 17.641 2.934 1 96.88 24 ASP B C 1
ATOM 1373 O O . ASP B 1 24 ? -12.203 16.828 3.344 1 96.88 24 ASP B O 1
ATOM 1377 N N . ARG B 1 25 ? -12.945 18.859 3.262 1 96.62 25 ARG B N 1
ATOM 1378 C CA . ARG B 1 25 ? -11.734 19.453 3.811 1 96.62 25 ARG B CA 1
ATOM 1379 C C . ARG B 1 25 ? -11.484 18.969 5.234 1 96.62 25 ARG B C 1
ATOM 1381 O O . ARG B 1 25 ? -10.391 19.156 5.773 1 96.62 25 ARG B O 1
ATOM 1388 N N . ARG B 1 26 ? -12.438 18.391 5.875 1 94.88 26 ARG B N 1
ATOM 1389 C CA . ARG B 1 26 ? -12.258 17.891 7.234 1 94.88 26 ARG B CA 1
ATOM 1390 C C . ARG B 1 26 ? -11.141 16.844 7.289 1 94.88 26 ARG B C 1
ATOM 1392 O O . ARG B 1 26 ? -10.445 16.734 8.297 1 94.88 26 ARG B O 1
ATOM 1399 N N . LEU B 1 27 ? -11.016 16.094 6.156 1 96.5 27 LEU B N 1
ATOM 1400 C CA . LEU B 1 27 ? -9.945 15.117 6.078 1 96.5 27 LEU B CA 1
ATOM 1401 C C . LEU B 1 27 ? -8.578 15.797 6.094 1 96.5 27 LEU B C 1
ATOM 1403 O O . LEU B 1 27 ? -7.656 15.328 6.766 1 96.5 27 LEU B O 1
ATOM 1407 N N . LEU B 1 28 ? -8.523 16.875 5.32 1 98 28 LEU B N 1
ATOM 1408 C CA . LEU B 1 28 ? -7.27 17.625 5.285 1 98 28 LEU B CA 1
ATOM 1409 C C . LEU B 1 28 ? -6.98 18.25 6.641 1 98 28 LEU B C 1
ATOM 1411 O O . LEU B 1 28 ? -5.84 18.25 7.105 1 98 28 LEU B O 1
ATOM 1415 N N . HIS B 1 29 ? -7.996 18.766 7.266 1 95.69 29 HIS B N 1
ATOM 1416 C CA . HIS B 1 29 ? -7.867 19.312 8.617 1 95.69 29 HIS B CA 1
ATOM 1417 C C . HIS B 1 29 ? -7.336 18.266 9.578 1 95.69 29 HIS B C 1
ATOM 1419 O O . HIS B 1 29 ? -6.379 18.516 10.32 1 95.69 29 HIS B O 1
ATOM 1425 N N . GLU B 1 30 ? -7.922 17.156 9.555 1 94.06 30 GLU B N 1
ATOM 1426 C CA . GLU B 1 30 ? -7.508 16.062 10.43 1 94.06 30 GLU B CA 1
ATOM 1427 C C . GLU B 1 30 ? -6.051 15.68 10.18 1 94.06 30 GLU B C 1
ATOM 1429 O O . GLU B 1 30 ? -5.301 15.422 11.125 1 94.06 30 GLU B O 1
ATOM 1434 N N . ALA B 1 31 ? -5.66 15.68 8.93 1 97.19 31 ALA B N 1
ATOM 1435 C CA . ALA B 1 31 ? -4.309 15.273 8.539 1 97.19 31 ALA B CA 1
ATOM 1436 C C . ALA B 1 31 ? -3.266 16.219 9.133 1 97.19 31 ALA B C 1
ATOM 1438 O O . ALA B 1 31 ? -2.104 15.836 9.305 1 97.19 31 ALA B O 1
ATOM 1439 N N . LEU B 1 32 ? -3.695 17.406 9.477 1 97.5 32 LEU B N 1
ATOM 1440 C CA . LEU B 1 32 ? -2.748 18.422 9.922 1 97.5 32 LEU B CA 1
ATOM 1441 C C . LEU B 1 32 ? -2.732 18.516 11.445 1 97.5 32 LEU B C 1
ATOM 1443 O O . LEU B 1 32 ? -1.965 19.281 12.016 1 97.5 32 LEU B O 1
ATOM 1447 N N . LEU B 1 33 ? -3.467 17.688 12.117 1 95.31 33 LEU B N 1
ATOM 1448 C CA . LEU B 1 33 ? -3.557 17.75 13.57 1 95.31 33 LEU B CA 1
ATOM 1449 C C . LEU B 1 33 ? -2.621 16.734 14.219 1 95.31 33 LEU B C 1
ATOM 1451 O O . LEU B 1 33 ? -2.891 15.523 14.195 1 95.31 33 LEU B O 1
ATOM 1455 N N . HIS B 1 34 ? -1.604 17.203 14.766 1 94.62 34 HIS B N 1
ATOM 1456 C CA . HIS B 1 34 ? -0.701 16.359 15.531 1 94.62 34 HIS B CA 1
ATOM 1457 C C . HIS B 1 34 ? -1.337 15.922 16.844 1 94.62 34 HIS B C 1
ATOM 1459 O O . HIS B 1 34 ? -2.107 16.672 17.438 1 94.62 34 HIS B O 1
ATOM 1465 N N . PRO B 1 35 ? -0.959 14.758 17.359 1 90.62 35 PRO B N 1
ATOM 1466 C CA . PRO B 1 35 ? -1.568 14.242 18.578 1 90.62 35 PRO B CA 1
ATOM 1467 C C . PRO B 1 35 ? -1.328 15.156 19.781 1 90.62 35 PRO B C 1
ATOM 1469 O O . PRO B 1 35 ? -2.084 15.117 20.766 1 90.62 35 PRO B O 1
ATOM 1472 N N . SER B 1 36 ? -0.282 15.938 19.719 1 90.75 36 SER B N 1
ATOM 1473 C CA . SER B 1 36 ? -0.008 16.844 20.844 1 90.75 36 SER B CA 1
ATOM 1474 C C . SER B 1 36 ? -1.082 17.906 20.953 1 90.75 36 SER B C 1
ATOM 1476 O O . SER B 1 36 ? -1.187 18.578 21.984 1 90.75 36 SER B O 1
ATOM 1478 N N . TYR B 1 37 ? -1.79 18.062 19.734 1 90.38 37 TYR B N 1
ATOM 1479 C CA . TYR B 1 37 ? -2.902 19 19.781 1 90.38 37 TYR B CA 1
ATOM 1480 C C . TYR B 1 37 ? -4.16 18.344 20.328 1 90.38 37 TYR B C 1
ATOM 1482 O O . TYR B 1 37 ? -4.789 17.531 19.641 1 90.38 37 TYR B O 1
ATOM 1490 N N . PHE B 1 38 ? -4.383 18.281 21.5 1 77.12 38 PHE B N 1
ATOM 1491 C CA . PHE B 1 38 ? -5.531 17.578 22.062 1 77.12 38 PHE B CA 1
ATOM 1492 C C . PHE B 1 38 ? -6.543 18.578 22.625 1 77.12 38 PHE B C 1
ATOM 1494 O O . PHE B 1 38 ? -6.332 19.156 23.688 1 77.12 38 PHE B O 1
ATOM 1501 N N . GLN B 1 39 ? -7.484 18.953 21.719 1 71.12 39 GLN B N 1
ATOM 1502 C CA . GLN B 1 39 ? -8.602 19.766 22.172 1 71.12 39 GLN B CA 1
ATOM 1503 C C . GLN B 1 39 ? -9.93 19.031 22 1 71.12 39 GLN B C 1
ATOM 1505 O O . GLN B 1 39 ? -10.492 19.016 20.906 1 71.12 39 GLN B O 1
ATOM 1510 N N . GLY B 1 40 ? -10.414 18.406 23.016 1 65.12 40 GLY B N 1
ATOM 1511 C CA . GLY B 1 40 ? -11.812 18.016 23.016 1 65.12 40 GLY B CA 1
ATOM 1512 C C . GLY B 1 40 ? -12.055 16.672 22.359 1 65.12 40 GLY B C 1
ATOM 1513 O O . GLY B 1 40 ? -13.141 16.406 21.844 1 65.12 40 GLY B O 1
ATOM 1514 N N . GLY B 1 41 ? -11.008 15.891 22.125 1 72.5 41 GLY B N 1
ATOM 1515 C CA . GLY B 1 41 ? -11.32 14.539 21.672 1 72.5 41 GLY B CA 1
ATOM 1516 C C . GLY B 1 41 ? -11.289 14.383 20.172 1 72.5 41 GLY B C 1
ATOM 1517 O O . GLY B 1 41 ? -11.688 13.344 19.641 1 72.5 41 GLY B O 1
ATOM 1518 N N . GLN B 1 42 ? -11.023 15.398 19.516 1 77.5 42 GLN B N 1
ATOM 1519 C CA . GLN B 1 42 ? -10.984 15.305 18.062 1 77.5 42 GLN B CA 1
ATOM 1520 C C . GLN B 1 42 ? -9.906 14.328 17.594 1 77.5 42 GLN B C 1
ATOM 1522 O O . GLN B 1 42 ? -8.93 14.094 18.312 1 77.5 42 GLN B O 1
ATOM 1527 N N . PRO B 1 43 ? -10.172 13.805 16.422 1 85.12 43 PRO B N 1
ATOM 1528 C CA . PRO B 1 43 ? -9.156 12.883 15.898 1 85.12 43 PRO B CA 1
ATOM 1529 C C . PRO B 1 43 ? -7.863 13.594 15.508 1 85.12 43 PRO B C 1
ATOM 1531 O O . PRO B 1 43 ? -7.887 14.766 15.125 1 85.12 43 PRO B O 1
ATOM 1534 N N . ASN B 1 44 ? -6.734 13.023 15.742 1 91.69 44 ASN B N 1
ATOM 1535 C CA . ASN B 1 44 ? -5.449 13.492 15.242 1 91.69 44 ASN B CA 1
ATOM 1536 C C . ASN B 1 44 ? -5.074 12.812 13.93 1 91.69 44 ASN B C 1
ATOM 1538 O O . ASN B 1 44 ? -5.879 12.07 13.352 1 91.69 44 ASN B O 1
ATOM 1542 N N . ASN B 1 45 ? -3.873 13.039 13.5 1 94.12 45 ASN B N 1
ATOM 1543 C CA . ASN B 1 45 ? -3.539 12.602 12.148 1 94.12 45 ASN B CA 1
ATOM 1544 C C . ASN B 1 45 ? -2.959 11.195 12.133 1 94.12 45 ASN B C 1
ATOM 1546 O O . ASN B 1 45 ? -2.516 10.711 11.094 1 94.12 45 ASN B O 1
ATOM 1550 N N . TYR B 1 46 ? -3.047 10.422 13.195 1 93 46 TYR B N 1
ATOM 1551 C CA . TYR B 1 46 ? -2.359 9.141 13.305 1 93 46 TYR B CA 1
ATOM 1552 C C . TYR B 1 46 ? -3.004 8.094 12.406 1 93 46 TYR B C 1
ATOM 1554 O O . TYR B 1 46 ? -2.311 7.359 11.703 1 93 46 TYR B O 1
ATOM 1562 N N . ARG B 1 47 ? -4.316 8.031 12.453 1 93.12 47 ARG B N 1
ATOM 1563 C CA . ARG B 1 47 ? -4.984 7.023 11.648 1 93.12 47 ARG B CA 1
ATOM 1564 C C . ARG B 1 47 ? -4.766 7.277 10.156 1 93.12 47 ARG B C 1
ATOM 1566 O O . ARG B 1 47 ? -4.543 6.344 9.391 1 93.12 47 ARG B O 1
ATOM 1573 N N . LEU B 1 48 ? -4.844 8.531 9.812 1 95.38 48 LEU B N 1
ATOM 1574 C CA . LEU B 1 48 ? -4.598 8.898 8.422 1 95.38 48 LEU B CA 1
ATOM 1575 C C . LEU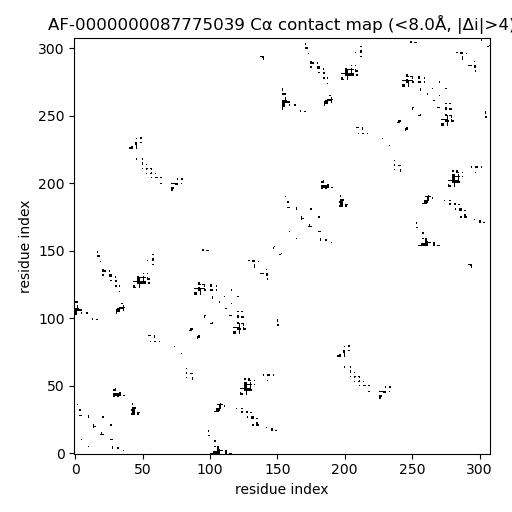 B 1 48 ? -3.145 8.641 8.039 1 95.38 48 LEU B C 1
ATOM 1577 O O . LEU B 1 48 ? -2.855 8.219 6.918 1 95.38 48 LEU B O 1
ATOM 1581 N N . ALA B 1 49 ? -2.26 8.938 8.953 1 96.81 49 ALA B N 1
ATOM 1582 C CA . ALA B 1 49 ? -0.845 8.672 8.703 1 96.81 49 ALA B CA 1
ATOM 1583 C C . ALA B 1 49 ? -0.596 7.176 8.5 1 96.81 49 ALA B C 1
ATOM 1585 O O . ALA B 1 49 ? 0.177 6.785 7.621 1 96.81 49 ALA B O 1
ATOM 1586 N N . TRP B 1 50 ? -1.245 6.445 9.297 1 95.88 50 TRP B N 1
ATOM 1587 C CA . TRP B 1 50 ? -1.15 4.996 9.18 1 95.88 50 TRP B CA 1
ATOM 1588 C C . TRP B 1 50 ? -1.644 4.531 7.812 1 95.88 50 TRP B C 1
ATOM 1590 O O . TRP B 1 50 ? -0.969 3.752 7.133 1 95.88 50 TRP B O 1
ATOM 1600 N N . LEU B 1 51 ? -2.771 4.984 7.41 1 96.56 51 LEU B N 1
ATOM 1601 C CA . LEU B 1 51 ? -3.297 4.68 6.086 1 96.56 51 LEU B CA 1
ATOM 1602 C C . LEU B 1 51 ? -2.367 5.207 4.996 1 96.56 51 LEU B C 1
ATOM 1604 O O . LEU B 1 51 ? -2.078 4.5 4.027 1 96.56 51 LEU B O 1
ATOM 1608 N N . GLY B 1 52 ? -1.91 6.418 5.184 1 98.06 52 GLY B N 1
ATOM 1609 C CA . GLY B 1 52 ? -1.036 7.066 4.219 1 98.06 52 GLY B CA 1
ATOM 1610 C C . GLY B 1 52 ? 0.266 6.32 3.996 1 98.06 52 GLY B C 1
ATOM 1611 O O . GLY B 1 52 ? 0.805 6.316 2.889 1 98.06 52 GLY B O 1
ATOM 1612 N N . ASP B 1 53 ? 0.741 5.727 5.027 1 97.38 53 ASP B N 1
ATOM 1613 C CA . ASP B 1 53 ? 1.95 4.918 4.91 1 97.38 53 ASP B CA 1
ATOM 1614 C C . ASP B 1 53 ? 1.748 3.77 3.922 1 97.38 53 ASP B C 1
ATOM 1616 O O . ASP B 1 53 ? 2.621 3.494 3.096 1 97.38 53 ASP B O 1
ATOM 1620 N N . ALA B 1 54 ? 0.637 3.131 4.039 1 98 54 ALA B N 1
ATOM 1621 C CA . ALA B 1 54 ? 0.307 2.047 3.115 1 98 54 ALA B CA 1
ATOM 1622 C C . ALA B 1 54 ? 0.152 2.57 1.689 1 98 54 ALA B C 1
ATOM 1624 O O . ALA B 1 54 ? 0.631 1.948 0.738 1 98 54 ALA B O 1
ATOM 1625 N N . VAL B 1 55 ? -0.455 3.688 1.607 1 98.69 55 VAL B N 1
ATOM 1626 C CA . VAL B 1 55 ? -0.695 4.305 0.308 1 98.69 55 VAL B CA 1
ATOM 1627 C C . VAL B 1 55 ? 0.633 4.715 -0.323 1 98.69 55 VAL B C 1
ATOM 1629 O O . VAL B 1 55 ? 0.871 4.457 -1.506 1 98.69 55 VAL B O 1
ATOM 1632 N N . LEU B 1 56 ? 1.467 5.289 0.448 1 98.44 56 LEU B N 1
ATOM 1633 C CA . LEU B 1 56 ? 2.779 5.707 -0.031 1 98.44 56 LEU B CA 1
ATOM 1634 C C . LEU B 1 56 ? 3.596 4.504 -0.494 1 98.44 56 LEU B C 1
ATOM 1636 O O . LEU B 1 56 ? 4.277 4.566 -1.521 1 98.44 56 LEU B O 1
ATOM 1640 N N . THR B 1 57 ? 3.555 3.455 0.262 1 98.12 57 THR B N 1
ATOM 1641 C CA . THR B 1 57 ? 4.262 2.23 -0.089 1 98.12 57 THR B CA 1
ATOM 1642 C C . THR B 1 57 ? 3.799 1.707 -1.445 1 98.12 57 THR B C 1
ATOM 1644 O O . THR B 1 57 ? 4.621 1.356 -2.295 1 98.12 57 THR B O 1
ATOM 1647 N N . MET B 1 58 ? 2.514 1.703 -1.626 1 98.38 58 MET B N 1
ATOM 1648 C CA . MET B 1 58 ? 1.931 1.226 -2.877 1 98.38 58 MET B CA 1
ATOM 1649 C C . MET B 1 58 ? 2.316 2.135 -4.039 1 98.38 58 MET B C 1
ATOM 1651 O O . MET B 1 58 ? 2.709 1.654 -5.105 1 98.38 58 MET B O 1
ATOM 1655 N N . VAL B 1 59 ? 2.289 3.424 -3.859 1 97.69 59 VAL B N 1
ATOM 1656 C CA . VAL B 1 59 ? 2.586 4.367 -4.93 1 97.69 59 VAL B CA 1
ATOM 1657 C C . VAL B 1 59 ? 4.066 4.285 -5.301 1 97.69 59 VAL B C 1
ATOM 1659 O O . VAL B 1 59 ? 4.418 4.227 -6.48 1 97.69 59 VAL B O 1
ATOM 1662 N N . ALA B 1 60 ? 4.918 4.305 -4.316 1 96 60 ALA B N 1
ATOM 1663 C CA . ALA B 1 60 ? 6.352 4.195 -4.562 1 96 60 ALA B CA 1
ATOM 1664 C C . ALA B 1 60 ? 6.688 2.893 -5.281 1 96 60 ALA B C 1
ATOM 1666 O O . ALA B 1 60 ? 7.484 2.883 -6.223 1 96 60 ALA B O 1
ATOM 1667 N N . SER B 1 61 ? 6.102 1.821 -4.84 1 96 61 SER B N 1
ATOM 1668 C CA . SER B 1 61 ? 6.328 0.524 -5.469 1 96 61 SER B CA 1
ATOM 1669 C C . SER B 1 61 ? 5.844 0.515 -6.914 1 96 61 SER B C 1
ATOM 1671 O O . SER B 1 61 ? 6.527 -0.008 -7.801 1 96 61 SER B O 1
ATOM 1673 N N . SER B 1 62 ? 4.684 1.101 -7.121 1 96.25 62 SER B N 1
ATOM 1674 C CA . SER B 1 62 ? 4.117 1.139 -8.461 1 96.25 62 SER B CA 1
ATOM 1675 C C . SER B 1 62 ? 4.996 1.944 -9.414 1 96.25 62 SER B C 1
ATOM 1677 O O . SER B 1 62 ? 5.223 1.537 -10.555 1 96.25 62 SER B O 1
ATOM 1679 N N . GLU B 1 63 ? 5.488 3.018 -8.898 1 92.81 63 GLU B N 1
ATOM 1680 C CA . GLU B 1 63 ? 6.367 3.844 -9.719 1 92.81 63 GLU B CA 1
ATOM 1681 C C . GLU B 1 63 ? 7.676 3.121 -10.023 1 92.81 63 GLU B C 1
ATOM 1683 O O . GLU B 1 63 ? 8.172 3.172 -11.148 1 92.81 63 GLU B O 1
ATOM 1688 N N . LEU B 1 64 ? 8.211 2.508 -9.062 1 91.12 64 LEU B N 1
ATOM 1689 C CA . LEU B 1 64 ? 9.438 1.75 -9.25 1 91.12 64 LEU B CA 1
ATOM 1690 C C . LEU B 1 64 ? 9.219 0.578 -10.195 1 91.12 64 LEU B C 1
ATOM 1692 O O . LEU B 1 64 ? 10.094 0.248 -11 1 91.12 64 LEU B O 1
ATOM 1696 N N . PHE B 1 65 ? 8.109 -0.025 -10.07 1 92.12 65 PHE B N 1
ATOM 1697 C CA . PHE B 1 65 ? 7.77 -1.153 -10.93 1 92.12 65 PHE B CA 1
ATOM 1698 C C . PHE B 1 65 ? 7.703 -0.722 -12.391 1 92.12 65 PHE B C 1
ATOM 1700 O O . PHE B 1 65 ? 8.188 -1.432 -13.273 1 92.12 65 PHE B O 1
ATOM 1707 N N . GLU B 1 66 ? 7.109 0.406 -12.602 1 87.69 66 GLU B N 1
ATOM 1708 C CA . GLU B 1 66 ? 6.98 0.943 -13.953 1 87.69 66 GLU B CA 1
ATOM 1709 C C . GLU B 1 66 ? 8.336 1.394 -14.5 1 87.69 66 GLU B C 1
ATOM 1711 O O . GLU B 1 66 ? 8.609 1.249 -15.688 1 87.69 66 GLU B O 1
ATOM 1716 N N . GLU B 1 67 ? 9.023 2.07 -13.602 1 76.12 67 GLU B N 1
ATOM 1717 C CA . GLU B 1 67 ? 10.359 2.471 -14.016 1 76.12 67 GLU B CA 1
ATOM 1718 C C . GLU B 1 67 ? 11.211 1.259 -14.398 1 76.12 67 GLU B C 1
ATOM 1720 O O . GLU B 1 67 ? 12.008 1.319 -15.336 1 76.12 67 GLU B O 1
ATOM 1725 N N . ARG B 1 68 ? 11.078 0.236 -13.648 1 58.28 68 ARG B N 1
ATOM 1726 C CA . ARG B 1 68 ? 11.875 -0.977 -13.797 1 58.28 68 ARG B CA 1
ATOM 1727 C C . ARG B 1 68 ? 11.375 -1.823 -14.961 1 58.28 68 ARG B C 1
ATOM 1729 O O . ARG B 1 68 ? 11.969 -2.854 -15.289 1 58.28 68 ARG B O 1
ATOM 1736 N N . GLY B 1 69 ? 10.141 -1.618 -15.375 1 53.88 69 GLY B N 1
ATOM 1737 C CA . GLY B 1 69 ? 10.094 -2.154 -16.719 1 53.88 69 GLY B CA 1
ATOM 1738 C C . GLY B 1 69 ? 11.422 -2.049 -17.453 1 53.88 69 GLY B C 1
ATOM 1739 O O . GLY B 1 69 ? 11.688 -2.803 -18.391 1 53.88 69 GLY B O 1
ATOM 1740 N N . GLY B 1 70 ? 12.352 -1.233 -16.656 1 52.16 70 GLY B N 1
ATOM 1741 C CA . GLY B 1 70 ? 13.734 -1.177 -17.109 1 52.16 70 GLY B CA 1
ATOM 1742 C C . GLY B 1 70 ? 14.664 -2.051 -16.281 1 52.16 70 GLY B C 1
ATOM 1743 O O . GLY B 1 70 ? 15.844 -2.195 -16.609 1 52.16 70 GLY B O 1
ATOM 1744 N N . LEU B 1 71 ? 14.148 -2.414 -15.031 1 55.59 71 LEU B N 1
ATOM 1745 C CA . LEU B 1 71 ? 14.984 -3.279 -14.203 1 55.59 71 LEU B CA 1
ATOM 1746 C C . LEU B 1 71 ? 15.016 -4.699 -14.766 1 55.59 71 LEU B C 1
ATOM 1748 O O . LEU B 1 71 ? 14.047 -5.141 -15.391 1 55.59 71 LEU B O 1
ATOM 1752 N N . PRO B 1 72 ? 16.125 -5.203 -14.531 1 58.56 72 PRO B N 1
ATOM 1753 C CA . PRO B 1 72 ? 16.219 -6.586 -15 1 58.56 72 PRO B CA 1
ATOM 1754 C C . PRO B 1 72 ? 15.141 -7.484 -14.398 1 58.56 72 PRO B C 1
ATOM 1756 O O . PRO B 1 72 ? 14.781 -7.312 -13.227 1 58.56 72 PRO B O 1
ATOM 1759 N N . THR B 1 73 ? 14.5 -8.172 -15.117 1 59.84 73 THR B N 1
ATOM 1760 C CA . THR B 1 73 ? 13.453 -9.133 -14.789 1 59.84 73 THR B CA 1
ATOM 1761 C C . THR B 1 73 ? 13.867 -9.992 -13.594 1 59.84 73 THR B C 1
ATOM 1763 O O . THR B 1 73 ? 13.016 -10.555 -12.898 1 59.84 73 THR B O 1
ATOM 1766 N N . HIS B 1 74 ? 15.164 -9.812 -13.25 1 67.81 74 HIS B N 1
ATOM 1767 C CA . HIS B 1 74 ? 15.648 -10.711 -12.203 1 67.81 74 HIS B CA 1
ATOM 1768 C C . HIS B 1 74 ? 16.141 -9.922 -10.992 1 67.81 74 HIS B C 1
ATOM 1770 O O . HIS B 1 74 ? 16.984 -10.406 -10.227 1 67.81 74 HIS B O 1
ATOM 1776 N N . THR B 1 75 ? 15.672 -8.797 -10.93 1 72.25 75 THR B N 1
ATOM 1777 C CA . THR B 1 75 ? 16.062 -8.047 -9.742 1 72.25 75 THR B CA 1
ATOM 1778 C C . THR B 1 75 ? 15.641 -8.773 -8.477 1 72.25 75 THR B C 1
ATOM 1780 O O . THR B 1 75 ? 14.484 -9.172 -8.336 1 72.25 75 THR B O 1
ATOM 1783 N N . PRO B 1 76 ? 16.594 -8.953 -7.625 1 78.44 76 PRO B N 1
ATOM 1784 C CA . PRO B 1 76 ? 16.25 -9.641 -6.379 1 78.44 76 PRO B CA 1
ATOM 1785 C C . PRO B 1 76 ? 15.25 -8.859 -5.531 1 78.44 76 PRO B C 1
ATOM 1787 O O . PRO B 1 76 ? 15.281 -7.625 -5.516 1 78.44 76 PRO B O 1
ATOM 1790 N N . LYS B 1 77 ? 14.398 -9.531 -4.879 1 82.31 77 LYS B N 1
ATOM 1791 C CA . LYS B 1 77 ? 13.367 -8.945 -4.027 1 82.31 77 LYS B CA 1
ATOM 1792 C C . LYS B 1 77 ? 13.984 -8.016 -2.988 1 82.31 77 LYS B C 1
ATOM 1794 O O . LYS B 1 77 ? 13.43 -6.949 -2.697 1 82.31 77 LYS B O 1
ATOM 1799 N N . GLY B 1 78 ? 15.156 -8.43 -2.51 1 83.5 78 GLY B N 1
ATOM 1800 C CA . GLY B 1 78 ? 15.836 -7.613 -1.517 1 83.5 78 GLY B CA 1
ATOM 1801 C C . GLY B 1 78 ? 16.188 -6.227 -2.021 1 83.5 78 GLY B C 1
ATOM 1802 O O . GLY B 1 78 ? 16.062 -5.242 -1.287 1 83.5 78 GLY B O 1
ATOM 1803 N N . GLU B 1 79 ? 16.594 -6.156 -3.248 1 85.44 79 GLU B N 1
ATOM 1804 C CA . GLU B 1 79 ? 16.938 -4.867 -3.838 1 85.44 79 GLU B CA 1
ATOM 1805 C C . GLU B 1 79 ? 15.711 -3.994 -4.02 1 85.44 79 GLU B C 1
ATOM 1807 O O . GLU B 1 79 ? 15.758 -2.785 -3.783 1 85.44 79 GLU B O 1
ATOM 1812 N N . LEU B 1 80 ? 14.68 -4.578 -4.426 1 86.94 80 LEU B N 1
ATOM 1813 C CA . LEU B 1 80 ? 13.43 -3.855 -4.59 1 86.94 80 LEU B CA 1
ATOM 1814 C C . LEU B 1 80 ? 12.93 -3.309 -3.256 1 86.94 80 LEU B C 1
ATOM 1816 O O . LEU B 1 80 ? 12.508 -2.152 -3.172 1 86.94 80 LEU B O 1
ATOM 1820 N N . HIS B 1 81 ? 13.07 -4.066 -2.234 1 91.56 81 HIS B N 1
ATOM 1821 C CA . HIS B 1 81 ? 12.688 -3.635 -0.896 1 91.56 81 HIS B CA 1
ATOM 1822 C C . HIS B 1 81 ? 13.531 -2.453 -0.433 1 91.56 81 HIS B C 1
ATOM 1824 O O . HIS B 1 81 ? 13 -1.478 0.106 1 91.56 81 HIS B O 1
ATOM 1830 N N . SER B 1 82 ? 14.758 -2.594 -0.718 1 91.5 82 SER B N 1
ATOM 1831 C CA . SER B 1 82 ? 15.672 -1.534 -0.311 1 91.5 82 SER B CA 1
ATOM 1832 C C . SER B 1 82 ? 15.352 -0.222 -1.018 1 91.5 82 SER B C 1
ATOM 1834 O O . SER B 1 82 ? 15.367 0.844 -0.398 1 91.5 82 SER B O 1
ATOM 1836 N N . ARG B 1 83 ? 15.023 -0.295 -2.236 1 88.62 83 ARG B N 1
ATOM 1837 C CA . ARG B 1 83 ? 14.703 0.898 -3.012 1 88.62 83 ARG B CA 1
ATOM 1838 C C . ARG B 1 83 ? 13.414 1.546 -2.512 1 88.62 83 ARG B C 1
ATOM 1840 O O . ARG B 1 83 ? 13.352 2.768 -2.355 1 88.62 83 ARG B O 1
ATOM 1847 N N . ARG B 1 84 ? 12.461 0.763 -2.262 1 92.56 84 ARG B N 1
ATOM 1848 C CA . ARG B 1 84 ? 11.203 1.27 -1.723 1 92.56 84 ARG B CA 1
ATOM 1849 C C . ARG B 1 84 ? 11.414 1.917 -0.359 1 92.56 84 ARG B C 1
ATOM 1851 O O . ARG B 1 84 ? 10.883 2.996 -0.09 1 92.56 84 ARG B O 1
ATOM 1858 N N . GLU B 1 85 ? 12.188 1.256 0.454 1 94.44 85 GLU B N 1
ATOM 1859 C CA . GLU B 1 85 ? 12.414 1.762 1.804 1 94.44 85 GLU B CA 1
ATOM 1860 C C . GLU B 1 85 ? 13.148 3.098 1.776 1 94.44 85 GLU B C 1
ATOM 1862 O O . GLU B 1 85 ? 12.867 3.986 2.582 1 94.44 85 GLU B O 1
ATOM 1867 N N . ARG B 1 86 ? 14 3.26 0.845 1 91.88 86 ARG B N 1
ATOM 1868 C CA . ARG B 1 86 ? 14.742 4.508 0.722 1 91.88 86 ARG B CA 1
ATOM 1869 C C . ARG B 1 86 ? 13.812 5.66 0.334 1 91.88 86 ARG B C 1
ATOM 1871 O O . ARG B 1 86 ? 14.039 6.805 0.736 1 91.88 86 ARG B O 1
ATOM 1878 N N . ALA B 1 87 ? 12.789 5.316 -0.346 1 89.81 87 ALA B N 1
ATOM 1879 C CA . ALA B 1 87 ? 11.867 6.324 -0.859 1 89.81 87 ALA B CA 1
ATOM 1880 C C . ALA B 1 87 ? 10.891 6.773 0.222 1 89.81 87 ALA B C 1
ATOM 1882 O O . ALA B 1 87 ? 10.234 7.812 0.083 1 89.81 87 ALA B O 1
ATOM 1883 N N . LYS B 1 88 ? 10.883 6.051 1.289 1 95.06 88 LYS B N 1
ATOM 1884 C CA . LYS B 1 88 ? 9.852 6.34 2.277 1 95.06 88 LYS B CA 1
ATOM 1885 C C . LYS B 1 88 ? 10.453 6.535 3.664 1 95.06 88 LYS B C 1
ATOM 1887 O O . LYS B 1 88 ? 9.789 6.293 4.676 1 95.06 88 LYS B O 1
ATOM 1892 N N . THR B 1 89 ? 11.719 6.855 3.723 1 95.5 89 THR B N 1
ATOM 1893 C CA . THR B 1 89 ? 12.336 7.148 5.008 1 95.5 89 THR B CA 1
ATOM 1894 C C . THR B 1 89 ? 11.703 8.375 5.652 1 95.5 89 THR B C 1
ATOM 1896 O O . THR B 1 89 ? 11.07 9.18 4.969 1 95.5 89 THR B O 1
ATOM 1899 N N . ASN B 1 90 ? 11.844 8.414 6.902 1 96.12 90 ASN B N 1
ATOM 1900 C CA . ASN B 1 90 ? 11.383 9.609 7.594 1 96.12 90 ASN B CA 1
ATOM 1901 C C . ASN B 1 90 ? 11.977 10.875 6.98 1 96.12 90 ASN B C 1
ATOM 1903 O O . ASN B 1 90 ? 11.273 11.867 6.797 1 96.12 90 ASN B O 1
ATOM 1907 N N . ALA B 1 91 ? 13.211 10.82 6.684 1 96.88 91 ALA B N 1
ATOM 1908 C CA . ALA B 1 91 ? 13.898 11.977 6.105 1 96.88 91 ALA B CA 1
ATOM 1909 C C . ALA B 1 91 ? 13.312 12.336 4.742 1 96.88 91 ALA B C 1
ATOM 1911 O O . ALA B 1 91 ? 13.078 13.508 4.449 1 96.88 91 ALA B O 1
ATOM 1912 N N . ALA B 1 92 ? 13.117 11.344 3.859 1 96.62 92 ALA B N 1
ATOM 1913 C CA . ALA B 1 92 ? 12.523 11.586 2.545 1 96.62 92 ALA B CA 1
ATOM 1914 C C . ALA B 1 92 ? 11.125 12.18 2.674 1 96.62 92 ALA B C 1
ATOM 1916 O O . ALA B 1 92 ? 10.812 13.188 2.041 1 96.62 92 ALA B O 1
ATOM 1917 N N . CYS B 1 93 ? 10.344 11.602 3.504 1 98.06 93 CYS B N 1
ATOM 1918 C CA . CYS B 1 93 ? 8.977 12.062 3.701 1 98.06 93 CYS B CA 1
ATOM 1919 C C . CYS B 1 93 ? 8.961 13.477 4.281 1 98.06 93 CYS B C 1
ATOM 1921 O O . CYS B 1 93 ? 8.117 14.289 3.912 1 98.06 93 CYS B O 1
ATOM 1923 N N . ALA B 1 94 ? 9.875 13.711 5.25 1 98.31 94 ALA B N 1
ATOM 1924 C CA . ALA B 1 94 ? 9.977 15.055 5.809 1 98.31 94 ALA B CA 1
ATOM 1925 C C . ALA B 1 94 ? 10.328 16.078 4.727 1 98.31 94 ALA B C 1
ATOM 1927 O O . ALA B 1 94 ? 9.797 17.188 4.719 1 98.31 94 ALA B O 1
ATOM 1928 N N . SER B 1 95 ? 11.188 15.703 3.836 1 97.81 95 SER B N 1
ATOM 1929 C CA . SER B 1 95 ? 11.539 16.594 2.736 1 97.81 95 SER B CA 1
ATOM 1930 C C . SER B 1 95 ? 10.336 16.875 1.845 1 97.81 95 SER B C 1
ATOM 1932 O O . SER B 1 95 ? 10.148 18 1.388 1 97.81 95 SER B O 1
ATOM 1934 N N . PHE B 1 96 ? 9.547 15.875 1.565 1 97.88 96 PHE B N 1
ATOM 1935 C CA . PHE B 1 96 ? 8.312 16.062 0.807 1 97.88 96 PHE B CA 1
ATOM 1936 C C . PHE B 1 96 ? 7.371 17.016 1.529 1 97.88 96 PHE B C 1
ATOM 1938 O O . PHE B 1 96 ? 6.754 17.875 0.902 1 97.88 96 PHE B O 1
ATOM 1945 N N . ALA B 1 97 ? 7.25 16.828 2.846 1 98.38 97 ALA B N 1
ATOM 1946 C CA . ALA B 1 97 ? 6.402 17.703 3.666 1 98.38 97 ALA B CA 1
ATOM 1947 C C . ALA B 1 97 ? 6.844 19.156 3.561 1 98.38 97 ALA B C 1
ATOM 1949 O O . ALA B 1 97 ? 6.008 20.047 3.459 1 98.38 97 ALA B O 1
ATOM 1950 N N . LEU B 1 98 ? 8.109 19.391 3.604 1 97.69 98 LEU B N 1
ATOM 1951 C CA . LEU B 1 98 ? 8.656 20.734 3.527 1 97.69 98 LEU B CA 1
ATOM 1952 C C . LEU B 1 98 ? 8.367 21.359 2.168 1 97.69 98 LEU B C 1
ATOM 1954 O O . LEU B 1 98 ? 8.094 22.562 2.082 1 97.69 98 LEU B O 1
ATOM 1958 N N . GLU B 1 99 ? 8.422 20.547 1.13 1 97.25 99 GLU B N 1
ATOM 1959 C CA . GLU B 1 99 ? 8.086 21.031 -0.207 1 97.25 99 GLU B CA 1
ATOM 1960 C C . GLU B 1 99 ? 6.656 21.547 -0.267 1 97.25 99 GLU B C 1
ATOM 1962 O O . GLU B 1 99 ? 6.348 22.453 -1.042 1 97.25 99 GLU B O 1
ATOM 1967 N N . LEU B 1 100 ? 5.844 21.031 0.554 1 97.94 100 LEU B N 1
ATOM 1968 C CA . LEU B 1 100 ? 4.438 21.406 0.594 1 97.94 100 LEU B CA 1
ATOM 1969 C C . LEU B 1 100 ? 4.18 22.438 1.697 1 97.94 100 LEU B C 1
ATOM 1971 O O . LEU B 1 100 ? 3.029 22.797 1.953 1 97.94 100 LEU B O 1
ATOM 1975 N N . SER B 1 101 ? 5.195 22.812 2.455 1 97.5 101 SER B N 1
ATOM 1976 C CA . SER B 1 101 ? 5.156 23.766 3.557 1 97.5 101 SER B CA 1
ATOM 1977 C C . SER B 1 101 ? 4.289 23.266 4.699 1 97.5 101 SER B C 1
ATOM 1979 O O . SER B 1 101 ? 3.574 24.031 5.336 1 97.5 101 SER B O 1
ATOM 1981 N N . LEU B 1 102 ? 4.359 22 4.922 1 98.19 102 LEU B N 1
ATOM 1982 C CA . LEU B 1 102 ? 3.574 21.438 6.016 1 98.19 102 LEU B CA 1
ATOM 1983 C C . LEU B 1 102 ? 4.137 21.859 7.367 1 98.19 102 LEU B C 1
ATOM 1985 O O . LEU B 1 102 ? 3.43 21.828 8.375 1 98.19 102 LEU B O 1
ATOM 1989 N N . ASP B 1 103 ? 5.398 22.188 7.43 1 96.88 103 ASP B N 1
ATOM 1990 C CA . ASP B 1 103 ? 6.016 22.688 8.656 1 96.88 103 ASP B CA 1
ATOM 1991 C C . ASP B 1 103 ? 5.32 23.953 9.148 1 96.88 103 ASP B C 1
ATOM 1993 O O . ASP B 1 103 ? 5.328 24.234 10.352 1 96.88 103 ASP B O 1
ATOM 1997 N N . GLU B 1 104 ? 4.645 24.641 8.266 1 96.12 104 GLU B N 1
ATOM 1998 C CA . GLU B 1 104 ? 3.963 25.875 8.625 1 96.12 104 GLU B CA 1
ATOM 1999 C C . GLU B 1 104 ? 2.494 25.625 8.945 1 96.12 104 GLU B C 1
ATOM 2001 O O . GLU B 1 104 ? 1.818 26.484 9.516 1 96.12 104 GLU B O 1
ATOM 2006 N N . LEU B 1 105 ? 2.018 24.391 8.648 1 97.38 105 LEU B N 1
ATOM 2007 C CA . LEU B 1 105 ? 0.579 24.156 8.703 1 97.38 105 LEU B CA 1
ATOM 2008 C C . LEU B 1 105 ? 0.24 23.125 9.773 1 97.38 105 LEU B C 1
ATOM 2010 O O . LEU B 1 105 ? -0.916 23.016 10.188 1 97.38 105 LEU B O 1
ATOM 2014 N N . LEU B 1 106 ? 1.241 22.312 10.164 1 97.38 106 LEU B N 1
ATOM 2015 C CA . LEU B 1 106 ? 1.007 21.297 11.18 1 97.38 106 LEU B CA 1
ATOM 2016 C C . LEU B 1 106 ? 0.558 21.922 12.492 1 97.38 106 LEU B C 1
ATOM 2018 O O . LEU B 1 106 ? 1.157 22.906 12.953 1 97.38 106 LEU B O 1
ATOM 2022 N N . VAL B 1 107 ? -0.479 21.406 13.07 1 96.5 107 VAL B N 1
ATOM 2023 C CA . VAL B 1 107 ? -1.05 21.938 14.305 1 96.5 107 VAL B CA 1
ATOM 2024 C C . VAL B 1 107 ? -0.571 21.109 15.492 1 96.5 107 VAL B C 1
ATOM 2026 O O . VAL B 1 107 ? -0.758 19.891 15.531 1 96.5 107 VAL B O 1
ATOM 2029 N N . VAL B 1 108 ? -0.01 21.766 16.422 1 95.38 108 VAL B N 1
ATOM 2030 C CA . VAL B 1 108 ? 0.59 21.062 17.562 1 95.38 108 VAL B CA 1
ATOM 2031 C C . VAL B 1 108 ? 0.116 21.703 18.875 1 95.38 108 VAL B C 1
ATOM 2033 O O . VAL B 1 108 ? -0.507 22.766 18.859 1 95.38 108 VAL B O 1
ATOM 2036 N N . GLY B 1 109 ? 0.312 21 19.938 1 92.69 109 GLY B N 1
ATOM 2037 C CA . GLY B 1 109 ? 0.036 21.547 21.25 1 92.69 109 GLY B CA 1
ATOM 2038 C C . GLY B 1 109 ? 1.012 22.641 21.656 1 92.69 109 GLY B C 1
ATOM 2039 O O . GLY B 1 109 ? 2.059 22.812 21.031 1 92.69 109 GLY B O 1
ATOM 2040 N N . ARG B 1 110 ? 0.72 23.312 22.734 1 88.56 110 ARG B N 1
ATOM 2041 C CA . ARG B 1 110 ? 1.455 24.484 23.188 1 88.56 110 ARG B CA 1
ATOM 2042 C C . ARG B 1 110 ? 2.916 24.141 23.469 1 88.56 110 ARG B C 1
ATOM 2044 O O . ARG B 1 110 ? 3.811 24.922 23.156 1 88.56 110 ARG B O 1
ATOM 2051 N N . ALA B 1 111 ? 3.131 22.953 23.953 1 87.56 111 ALA B N 1
ATOM 2052 C CA . ALA B 1 111 ? 4.477 22.547 24.359 1 87.56 111 ALA B CA 1
ATOM 2053 C C . ALA B 1 111 ? 5.391 22.406 23.141 1 87.56 111 ALA B C 1
ATOM 2055 O O . ALA B 1 111 ? 6.613 22.5 23.266 1 87.56 111 ALA B O 1
ATOM 2056 N N . TYR B 1 112 ? 4.766 22.219 22 1 89.19 112 TYR B N 1
ATOM 2057 C CA . TYR B 1 112 ? 5.551 21.953 20.797 1 89.19 112 TYR B CA 1
ATOM 2058 C C . TYR B 1 112 ? 5.602 23.188 19.891 1 89.19 112 TYR B C 1
ATOM 2060 O O . TYR B 1 112 ? 6.418 23.266 18.969 1 89.19 112 TYR B O 1
ATOM 2068 N N . PHE B 1 113 ? 4.805 24.156 20.156 1 84.62 113 PHE B N 1
ATOM 2069 C CA . PHE B 1 113 ? 4.582 25.297 19.281 1 84.62 113 PHE B CA 1
ATOM 2070 C C . PHE B 1 113 ? 5.852 26.125 19.141 1 84.62 113 PHE B C 1
ATOM 2072 O O . PHE B 1 113 ? 6.109 26.703 18.078 1 84.62 113 PHE B O 1
ATOM 2079 N N . SER B 1 114 ? 6.734 26.125 20.094 1 86.19 114 SER B N 1
ATOM 2080 C CA . SER B 1 114 ? 7.914 26.969 20.062 1 86.19 114 SER B CA 1
ATOM 2081 C C . SER B 1 114 ? 9.109 26.25 19.453 1 86.19 114 SER B C 1
ATOM 2083 O O . SER B 1 114 ? 10.195 26.828 19.328 1 86.19 114 SER B O 1
ATOM 2085 N N . GLN B 1 115 ? 8.875 25.047 18.953 1 89 115 GLN B N 1
ATOM 2086 C CA . GLN B 1 115 ? 9.969 24.234 18.438 1 89 115 GLN B CA 1
ATOM 2087 C C . GLN B 1 115 ? 9.781 23.938 16.953 1 89 115 GLN B C 1
ATOM 2089 O O . GLN B 1 115 ? 8.688 24.125 16.406 1 89 115 GLN B O 1
ATOM 2094 N N . ALA B 1 116 ? 10.914 23.688 16.344 1 92.75 116 ALA B N 1
ATOM 2095 C CA . ALA B 1 116 ? 10.82 23.188 14.977 1 92.75 116 ALA B CA 1
ATOM 2096 C C . ALA B 1 116 ? 10.289 21.75 14.945 1 92.75 116 ALA B C 1
ATOM 2098 O O . ALA B 1 116 ? 10.609 20.953 15.82 1 92.75 116 ALA B O 1
ATOM 2099 N N . PRO B 1 117 ? 9.492 21.516 13.992 1 95.56 117 PRO B N 1
ATOM 2100 C CA . PRO B 1 117 ? 9.023 20.125 13.922 1 95.56 117 PRO B CA 1
ATOM 2101 C C . PRO B 1 117 ?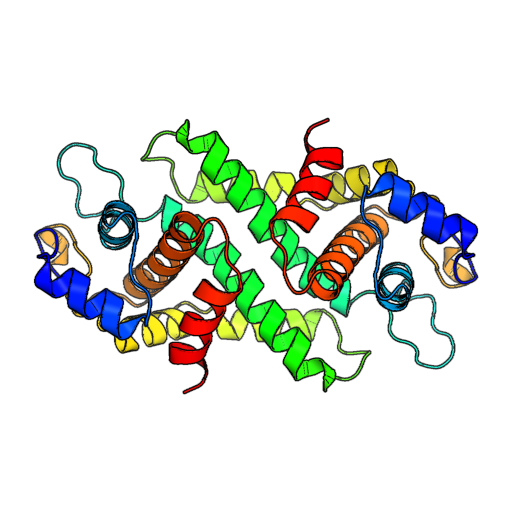 10.156 19.141 13.625 1 95.56 117 PRO B C 1
ATOM 2103 O O . PRO B 1 117 ? 11.078 19.453 12.867 1 95.56 117 PRO B O 1
ATOM 2106 N N . SER B 1 118 ? 10.047 17.969 14.227 1 96.19 118 SER B N 1
ATOM 2107 C CA . SER B 1 118 ? 10.992 16.891 13.914 1 96.19 118 SER B CA 1
ATOM 2108 C C . SER B 1 118 ? 10.703 16.281 12.547 1 96.19 118 SER B C 1
ATOM 2110 O O . SER B 1 118 ? 9.617 16.453 12 1 96.19 118 SER B O 1
ATOM 2112 N N . ASP B 1 119 ? 11.695 15.57 12.047 1 97.38 119 ASP B N 1
ATOM 2113 C CA . ASP B 1 119 ? 11.5 14.836 10.797 1 97.38 119 ASP B CA 1
ATOM 2114 C C . ASP B 1 119 ? 10.328 13.867 10.914 1 97.38 119 ASP B C 1
ATOM 2116 O O . ASP B 1 119 ? 9.547 13.711 9.977 1 97.38 119 ASP B O 1
ATOM 2120 N N . ARG B 1 120 ? 10.172 13.273 12.023 1 97.12 120 ARG B N 1
ATOM 2121 C CA . ARG B 1 120 ? 9.102 12.312 12.234 1 97.12 120 ARG B CA 1
ATOM 2122 C C . ARG B 1 120 ? 7.734 12.984 12.156 1 97.12 120 ARG B C 1
ATOM 2124 O O . ARG B 1 120 ? 6.816 12.469 11.508 1 97.12 120 ARG B O 1
ATOM 2131 N N . MET B 1 121 ? 7.602 14.133 12.781 1 97.19 121 MET B N 1
ATOM 2132 C CA . MET B 1 121 ? 6.348 14.875 12.766 1 97.19 121 MET B CA 1
ATOM 2133 C C . MET B 1 121 ? 5.953 15.242 11.344 1 97.19 121 MET B C 1
ATOM 2135 O O . MET B 1 121 ? 4.797 15.078 10.945 1 97.19 121 MET B O 1
ATOM 2139 N N . LEU B 1 122 ? 6.984 15.68 10.648 1 98.25 122 LEU B N 1
ATOM 2140 C CA . LEU B 1 122 ? 6.738 16.094 9.273 1 98.25 122 LEU B CA 1
ATOM 2141 C C . LEU B 1 122 ? 6.414 14.906 8.383 1 98.25 122 LEU B C 1
ATOM 2143 O O . LEU B 1 122 ? 5.516 14.977 7.543 1 98.25 122 LEU B O 1
ATOM 2147 N N . ALA B 1 123 ? 7.195 13.844 8.562 1 98.44 123 ALA B N 1
ATOM 2148 C CA . ALA B 1 123 ? 6.945 12.625 7.797 1 98.44 123 ALA B CA 1
ATOM 2149 C C . ALA B 1 123 ? 5.52 12.125 8.008 1 98.44 123 ALA B C 1
ATOM 2151 O O . ALA B 1 123 ? 4.816 11.805 7.047 1 98.44 123 ALA B O 1
ATOM 2152 N N . GLU B 1 124 ? 5.07 12.156 9.219 1 97.56 124 GLU B N 1
ATOM 2153 C CA . GLU B 1 124 ? 3.732 11.688 9.562 1 97.56 124 GLU B CA 1
ATOM 2154 C C . GLU B 1 124 ? 2.66 12.609 8.984 1 97.56 124 GLU B C 1
ATOM 2156 O O . GLU B 1 124 ? 1.599 12.148 8.562 1 97.56 124 GLU B O 1
ATOM 2161 N N . ALA B 1 125 ? 2.934 13.859 9.023 1 98.31 125 ALA B N 1
ATOM 2162 C CA . ALA B 1 125 ? 1.997 14.805 8.43 1 98.31 125 ALA B CA 1
ATOM 2163 C C . ALA B 1 125 ? 1.842 14.562 6.93 1 98.31 125 ALA B C 1
ATOM 2165 O O . ALA B 1 125 ? 0.728 14.586 6.402 1 98.31 125 ALA B O 1
ATOM 2166 N N . PHE B 1 126 ? 2.98 14.297 6.242 1 98.69 126 PHE B N 1
ATOM 2167 C CA . PHE B 1 126 ? 2.943 14.016 4.812 1 98.69 126 PHE B CA 1
ATOM 2168 C C . PHE B 1 126 ? 2.133 12.758 4.527 1 98.69 126 PHE B C 1
ATOM 2170 O O . PHE B 1 126 ? 1.259 12.758 3.656 1 98.69 126 PHE B O 1
ATOM 2177 N N . GLU B 1 127 ? 2.424 11.734 5.277 1 98.62 127 GLU B N 1
ATOM 2178 C CA . GLU B 1 127 ? 1.693 10.477 5.117 1 98.62 127 GLU B CA 1
ATOM 2179 C C . GLU B 1 127 ? 0.199 10.672 5.359 1 98.62 127 GLU B C 1
ATOM 2181 O O . GLU B 1 127 ? -0.63 10.156 4.605 1 98.62 127 GLU B O 1
ATOM 2186 N N . ALA B 1 128 ? -0.096 11.445 6.379 1 98 128 ALA B N 1
ATOM 2187 C CA . ALA B 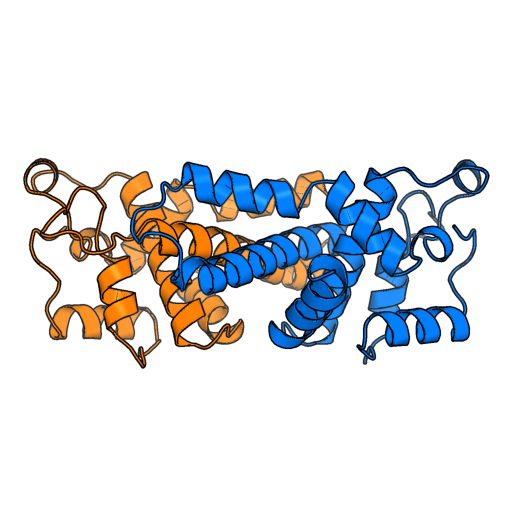1 128 ? -1.495 11.695 6.715 1 98 128 ALA B CA 1
ATOM 2188 C C . ALA B 1 128 ? -2.207 12.438 5.586 1 98 128 ALA B C 1
ATOM 2190 O O . ALA B 1 128 ? -3.369 12.148 5.285 1 98 128 ALA B O 1
ATOM 2191 N N . VAL B 1 129 ? -1.528 13.383 4.977 1 98.75 129 VAL B N 1
ATOM 2192 C CA . VAL B 1 129 ? -2.107 14.109 3.852 1 98.75 129 VAL B CA 1
ATOM 2193 C C . VAL B 1 129 ? -2.387 13.148 2.699 1 98.75 129 VAL B C 1
ATOM 2195 O O . VAL B 1 129 ? -3.449 13.211 2.076 1 98.75 129 VAL B O 1
ATOM 2198 N N . LEU B 1 130 ? -1.47 12.242 2.412 1 98.69 130 LEU B N 1
ATOM 2199 C CA . LEU B 1 130 ? -1.7 11.242 1.375 1 98.69 130 LEU B CA 1
ATOM 2200 C C . LEU B 1 130 ? -2.9 10.367 1.721 1 98.69 130 LEU B C 1
ATOM 2202 O O . LEU B 1 130 ? -3.727 10.07 0.854 1 98.69 130 LEU B O 1
ATOM 2206 N N . GLY B 1 131 ? -2.938 9.945 3.014 1 98.44 131 GLY B N 1
ATOM 2207 C CA . GLY B 1 131 ? -4.094 9.188 3.461 1 98.44 131 GLY B CA 1
ATOM 2208 C C . GLY B 1 131 ? -5.402 9.922 3.279 1 98.44 131 GLY B C 1
ATOM 2209 O O . GLY B 1 131 ? -6.406 9.336 2.877 1 98.44 131 GLY B O 1
ATOM 2210 N N . ALA B 1 132 ? -5.422 11.195 3.557 1 98.5 132 ALA B N 1
ATOM 2211 C CA . ALA B 1 132 ? -6.609 12.031 3.395 1 98.5 132 ALA B CA 1
ATOM 2212 C C . ALA B 1 132 ? -7.035 12.102 1.931 1 98.5 132 ALA B C 1
ATOM 2214 O O . ALA B 1 132 ? -8.219 11.992 1.616 1 98.5 132 ALA B O 1
ATOM 2215 N N . VAL B 1 133 ? -6.078 12.289 1.035 1 98.88 133 VAL B N 1
ATOM 2216 C CA . VAL B 1 133 ? -6.371 12.352 -0.393 1 98.88 133 VAL B CA 1
ATOM 2217 C C . VAL B 1 133 ? -6.93 11.008 -0.864 1 98.88 133 VAL B C 1
ATOM 2219 O O . VAL B 1 133 ? -7.891 10.969 -1.636 1 98.88 133 VAL B O 1
ATOM 2222 N N . TRP B 1 134 ? -6.316 9.961 -0.392 1 98.75 134 TRP B N 1
ATOM 2223 C CA . TRP B 1 134 ? -6.758 8.617 -0.738 1 98.75 134 TRP B CA 1
ATOM 2224 C C . TRP B 1 134 ? -8.227 8.406 -0.375 1 98.75 134 TRP B C 1
ATOM 2226 O O . TRP B 1 134 ? -9.016 7.965 -1.206 1 98.75 134 TRP B O 1
ATOM 2236 N N . GLU B 1 135 ? -8.586 8.82 0.786 1 97.38 135 GLU B N 1
ATOM 2237 C CA . GLU B 1 135 ? -9.969 8.688 1.249 1 97.38 135 GLU B CA 1
ATOM 2238 C C . GLU B 1 135 ? -10.891 9.633 0.489 1 97.38 135 GLU B C 1
ATOM 2240 O O . GLU B 1 135 ? -11.961 9.227 0.03 1 97.38 135 GLU B O 1
ATOM 2245 N N . ASP B 1 136 ? -10.477 10.836 0.344 1 98.44 136 ASP B N 1
ATOM 2246 C CA . ASP B 1 136 ? -11.32 11.859 -0.268 1 98.44 136 ASP B CA 1
ATOM 2247 C C . ASP B 1 136 ? -11.562 11.562 -1.745 1 98.44 136 ASP B C 1
ATOM 2249 O O . ASP B 1 136 ? -12.633 11.867 -2.277 1 98.44 136 ASP B O 1
ATOM 2253 N N . SER B 1 137 ? -10.578 10.914 -2.385 1 98.62 137 SER B N 1
ATOM 2254 C CA . SER B 1 137 ? -10.664 10.633 -3.814 1 98.62 137 SER B CA 1
ATOM 2255 C C . SER B 1 137 ? -11.336 9.289 -4.07 1 98.62 137 SER B C 1
ATOM 2257 O O . SER B 1 137 ? -11.383 8.82 -5.211 1 98.62 137 SER B O 1
ATOM 2259 N N . HIS B 1 138 ? -11.82 8.664 -3.01 1 97.69 138 HIS B N 1
ATOM 2260 C CA . HIS B 1 138 ? -12.422 7.336 -3.105 1 97.69 138 HIS B CA 1
ATOM 2261 C C . HIS B 1 138 ? -11.438 6.328 -3.699 1 97.69 138 HIS B C 1
ATOM 2263 O O . HIS B 1 138 ? -11.781 5.602 -4.633 1 97.69 138 HIS B O 1
ATOM 2269 N N . HIS B 1 139 ? -10.156 6.434 -3.223 1 98.44 139 HIS B N 1
ATOM 2270 C CA . HIS B 1 139 ? -9.109 5.453 -3.479 1 98.44 139 HIS B CA 1
ATOM 2271 C C . HIS B 1 139 ? -8.594 5.559 -4.91 1 98.44 139 HIS B C 1
ATOM 2273 O O . HIS B 1 139 ? -8.469 4.547 -5.605 1 98.44 139 HIS B O 1
ATOM 2279 N N . SER B 1 140 ? -8.289 6.781 -5.312 1 98.56 140 SER B N 1
ATOM 2280 C CA . SER B 1 140 ? -7.746 7.043 -6.645 1 98.56 140 SER B CA 1
ATOM 2281 C C . SER B 1 140 ? -6.227 6.961 -6.641 1 98.56 140 SER B C 1
ATOM 2283 O O . SER B 1 140 ? -5.555 7.816 -6.059 1 98.56 140 SER B O 1
ATOM 2285 N N . PHE B 1 141 ? -5.699 6.008 -7.355 1 98.69 141 PHE B N 1
ATOM 2286 C CA . PHE B 1 141 ? -4.254 5.906 -7.531 1 98.69 141 PHE B CA 1
ATOM 2287 C C . PHE B 1 141 ? -3.703 7.148 -8.219 1 98.69 141 PHE B C 1
ATOM 2289 O O . PHE B 1 141 ? -2.662 7.676 -7.82 1 98.69 141 PHE B O 1
ATOM 2296 N N . ASP B 1 142 ? -4.383 7.605 -9.234 1 98.31 142 ASP B N 1
ATOM 2297 C CA . ASP B 1 142 ? -3.916 8.742 -10.023 1 98.31 142 ASP B CA 1
ATOM 2298 C C . ASP B 1 142 ? -3.768 9.992 -9.156 1 98.31 142 ASP B C 1
ATOM 2300 O O . ASP B 1 142 ? -2.811 10.75 -9.312 1 98.31 142 ASP B O 1
ATOM 2304 N N . ALA B 1 143 ? -4.672 10.195 -8.227 1 98.56 143 ALA B N 1
ATOM 2305 C CA . ALA B 1 143 ? -4.637 11.383 -7.371 1 98.56 143 ALA B CA 1
ATOM 2306 C C . ALA B 1 143 ? -3.4 11.375 -6.477 1 98.56 143 ALA B C 1
ATOM 2308 O O . ALA B 1 143 ? -2.688 12.375 -6.387 1 98.56 143 ALA B O 1
ATOM 2309 N N . VAL B 1 144 ? -3.113 10.227 -5.863 1 98.56 144 VAL B N 1
ATOM 2310 C CA . VAL B 1 144 ? -1.994 10.172 -4.93 1 98.56 144 VAL B CA 1
ATOM 2311 C C . VAL B 1 144 ? -0.678 10.117 -5.699 1 98.56 144 VAL B C 1
ATOM 2313 O O . VAL B 1 144 ? 0.328 10.68 -5.27 1 98.56 144 VAL B O 1
ATOM 2316 N N . SER B 1 145 ? -0.711 9.406 -6.84 1 97.94 145 SER B N 1
ATOM 2317 C CA . SER B 1 145 ? 0.482 9.32 -7.676 1 97.94 145 SER B CA 1
ATOM 2318 C C . SER B 1 145 ? 0.903 10.703 -8.18 1 97.94 145 SER B C 1
ATOM 2320 O O . SER B 1 145 ? 2.096 11.016 -8.227 1 97.94 145 SER B O 1
ATOM 2322 N N . ALA B 1 146 ? -0.002 11.508 -8.57 1 98.06 146 ALA B N 1
ATOM 2323 C CA . ALA B 1 146 ? 0.297 12.859 -9.047 1 98.06 146 ALA B CA 1
ATOM 2324 C C . ALA B 1 146 ? 0.993 13.68 -7.965 1 98.06 146 ALA B C 1
ATOM 2326 O O . ALA B 1 146 ? 1.951 14.406 -8.25 1 98.06 146 ALA B O 1
ATOM 2327 N N . ILE B 1 147 ? 0.529 13.555 -6.773 1 98.12 147 ILE B N 1
ATOM 2328 C CA . ILE B 1 147 ? 1.119 14.289 -5.66 1 98.12 147 ILE B CA 1
ATOM 2329 C C . ILE B 1 147 ? 2.531 13.773 -5.395 1 98.12 147 ILE B C 1
ATOM 2331 O O . ILE B 1 147 ? 3.465 14.562 -5.227 1 98.12 147 ILE B O 1
ATOM 2335 N N . TYR B 1 148 ? 2.686 12.453 -5.309 1 97.5 148 TYR B N 1
ATOM 2336 C CA . TYR B 1 148 ? 3.99 11.844 -5.078 1 97.5 148 TYR B CA 1
ATOM 2337 C C . TYR B 1 148 ? 4.996 12.289 -6.129 1 97.5 148 TYR B C 1
ATOM 2339 O O . TYR B 1 148 ? 6.137 12.633 -5.805 1 97.5 148 TYR B O 1
ATOM 2347 N N . GLN B 1 149 ? 4.559 12.312 -7.375 1 95.44 149 GLN B N 1
ATOM 2348 C CA . GLN B 1 149 ? 5.445 12.711 -8.469 1 95.44 149 GLN B CA 1
ATOM 2349 C C . GLN B 1 149 ? 5.844 14.18 -8.344 1 95.44 149 GLN B C 1
ATOM 2351 O O . GLN B 1 149 ? 6.965 14.555 -8.703 1 95.44 149 GLN B O 1
ATOM 2356 N N . ARG B 1 150 ? 4.961 14.961 -7.895 1 94.88 150 ARG B N 1
ATOM 2357 C CA . ARG B 1 150 ? 5.227 16.391 -7.723 1 94.88 150 ARG B CA 1
ATOM 2358 C C . ARG B 1 150 ? 6.32 16.625 -6.688 1 94.88 150 ARG B C 1
ATOM 2360 O O . ARG B 1 150 ? 7.176 17.484 -6.867 1 94.88 150 ARG B O 1
ATOM 2367 N N . VAL B 1 151 ? 6.301 15.789 -5.664 1 94.88 151 VAL B N 1
ATOM 2368 C CA . VAL B 1 151 ? 7.215 16.078 -4.562 1 94.88 151 VAL B CA 1
ATOM 2369 C C . VAL B 1 151 ? 8.461 15.203 -4.688 1 94.88 151 VAL B C 1
ATOM 2371 O O . VAL B 1 151 ? 9.539 15.578 -4.219 1 94.88 151 VAL B O 1
ATOM 2374 N N . ALA B 1 152 ? 8.289 13.984 -5.238 1 88.56 152 ALA B N 1
ATOM 2375 C CA . ALA B 1 152 ? 9.414 13.062 -5.359 1 88.56 152 ALA B CA 1
ATOM 2376 C C . ALA B 1 152 ? 10.18 13.297 -6.66 1 88.56 152 ALA B C 1
ATOM 2378 O O . ALA B 1 152 ? 11.336 12.891 -6.793 1 88.56 152 ALA B O 1
ATOM 2379 N N . GLY B 1 153 ? 9.523 13.594 -7.805 1 74.12 153 GLY B N 1
ATOM 2380 C CA . GLY B 1 153 ? 10.133 13.797 -9.109 1 74.12 153 GLY B CA 1
ATOM 2381 C C . GLY B 1 153 ? 11.117 14.945 -9.141 1 74.12 153 GLY B C 1
ATOM 2382 O O . GLY B 1 153 ? 11.727 15.234 -10.172 1 74.12 153 GLY B O 1
ATOM 2383 N N . HIS B 1 154 ? 11.234 15.672 -8.078 1 52.09 154 HIS B N 1
ATOM 2384 C CA . HIS B 1 154 ? 12.195 16.766 -8.078 1 52.09 154 HIS B CA 1
ATOM 2385 C C . HIS B 1 154 ? 13.531 16.328 -7.504 1 52.09 154 HIS B C 1
ATOM 2387 O O . HIS B 1 1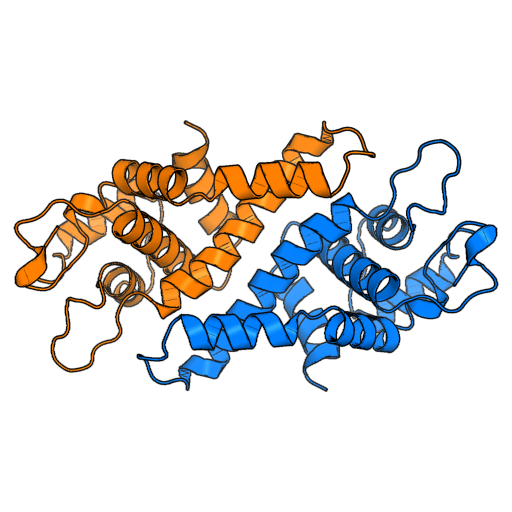54 ? 13.594 15.422 -6.676 1 52.09 154 HIS B O 1
#